Protein AF-A0A1L6MVY1-F1 (afdb_monomer_lite)

pLDDT: mean 77.06, std 22.07, range [20.27, 97.38]

Foldseek 3Di:
DDDPDQPPVPDDDDFWFFADDDPPPPPDDVPDAGETEGEHAPVSQVVCPVQFDPPCVPVCVQQQWTWHWDAGPNDIHTYTYHYVVQLVLQLVQLVVADLVDPVSLVVPLQHGSPRGPVSSLCVLVCLQRTGGPDPRVVSVVSSVSDPLLSSLSSLLSSLVVLLVVLVVQLVVCVVVVVVVSNVVSVVSNVVSNVQSVQSNVSHHDPPVD

Radius of gyration: 19.88 Å; chains: 1; bounding box: 50×44×52 Å

Organism: NCBI:txid1882918

Sequence (209 aa):
MQSFSINVQLSLLTNSFVQQGRSQHGLGDPSYDLDLFMVTDKQCFLSRKDQFASKRKQQKKRLHFRITYLHVGGVEFGVEVHEMSTFRSLFSVLNQLDTRDEDHVLKSFRDLAHLDRQTALDMLHRLRISVHLANRDAYHAMRMQLDEKRFLHWYARIHLVNAGDYSKETRHSFHQEDKENFYLKLCMLFNSLADALLSLSGGSLDRWK

Secondary structure (DSSP, 8-state):
-----------S-S-EEE---S-TTS---TT----EEEEE-HHHHHHTGGGS-STTTTTGGGSS-EEEEEEETTEEEEEEEEEHHHHHHHHHHHHH--TT-HHHHHHTSSEETTEEHHHHHHHHHHHHH-B-SS-HHHHHHHHTT--HHHHHHHHHHHHHHHHHHHHHHHHHHHHTT-HHHHHHHHHHHHHHHHHHHHHHTT----TT-

Structure (mmCIF, N/CA/C/O backbone):
data_AF-A0A1L6MVY1-F1
#
_entry.id   AF-A0A1L6MVY1-F1
#
loop_
_atom_site.group_PDB
_atom_site.id
_atom_site.type_symbol
_atom_site.label_atom_id
_atom_site.label_alt_id
_atom_site.label_comp_id
_atom_site.label_asym_id
_atom_site.label_entity_id
_atom_site.label_seq_id
_atom_site.pdbx_PDB_ins_code
_atom_site.Cartn_x
_atom_site.Cartn_y
_atom_site.Cartn_z
_atom_site.occupancy
_atom_site.B_iso_or_equiv
_atom_site.auth_seq_id
_atom_site.auth_comp_id
_atom_site.auth_asym_id
_atom_site.auth_atom_id
_atom_site.pdbx_PDB_model_num
ATOM 1 N N . MET A 1 1 ? -4.719 -31.893 29.354 1.00 29.98 1 MET A N 1
ATOM 2 C CA . MET A 1 1 ? -4.604 -30.991 28.188 1.00 29.98 1 MET A CA 1
ATOM 3 C C . MET A 1 1 ? -5.160 -29.642 28.605 1.00 29.98 1 MET A C 1
ATOM 5 O O . MET A 1 1 ? -6.362 -29.533 28.793 1.00 29.98 1 MET A O 1
ATOM 9 N N . GLN A 1 2 ? -4.286 -28.679 28.903 1.00 21.50 2 GLN A N 1
ATOM 10 C CA . GLN A 1 2 ? -4.690 -27.342 29.339 1.00 21.50 2 GLN A CA 1
ATOM 11 C C . GLN A 1 2 ? -5.094 -26.520 28.114 1.00 21.50 2 GLN A C 1
ATOM 13 O O . GLN A 1 2 ? -4.278 -26.242 27.239 1.00 21.50 2 GLN A O 1
ATOM 18 N N . SER A 1 3 ? -6.374 -26.182 28.043 1.00 20.33 3 SER A N 1
ATOM 19 C CA . SER A 1 3 ? -6.959 -25.290 27.051 1.00 20.33 3 SER A CA 1
ATOM 20 C C . SER A 1 3 ? -6.500 -23.861 27.356 1.00 20.33 3 SER A C 1
ATOM 22 O O . SER A 1 3 ? -6.937 -23.267 28.339 1.00 20.33 3 SER A O 1
ATOM 24 N N . PHE A 1 4 ? -5.616 -23.296 26.533 1.00 20.88 4 PHE A N 1
ATOM 25 C CA . PHE A 1 4 ? -5.296 -21.870 26.591 1.00 20.88 4 PHE A CA 1
ATOM 26 C C . PHE A 1 4 ? -6.449 -21.078 25.968 1.00 20.88 4 PHE A C 1
ATOM 28 O O . PHE A 1 4 ? -6.491 -20.829 24.767 1.00 20.88 4 PHE A O 1
ATOM 35 N N . SER A 1 5 ? -7.424 -20.700 26.792 1.00 20.27 5 SER A N 1
ATOM 36 C CA . SER A 1 5 ? -8.410 -19.685 26.438 1.00 20.27 5 SER A CA 1
ATOM 37 C C . SER A 1 5 ? -7.756 -18.310 26.568 1.00 20.27 5 SER A C 1
ATOM 39 O O . SER A 1 5 ? -7.612 -17.795 27.679 1.00 20.27 5 SER A O 1
ATOM 41 N N . ILE A 1 6 ? -7.356 -17.703 25.448 1.00 26.06 6 ILE A N 1
ATOM 42 C CA . ILE A 1 6 ? -7.006 -16.279 25.417 1.00 26.06 6 ILE A CA 1
ATOM 43 C C . ILE A 1 6 ? -8.321 -15.498 25.547 1.00 26.06 6 ILE A C 1
ATOM 45 O O . ILE A 1 6 ? -8.955 -15.131 24.561 1.00 26.06 6 ILE A O 1
ATOM 49 N N . ASN A 1 7 ? -8.760 -15.284 26.788 1.00 21.81 7 ASN A N 1
ATOM 50 C CA . ASN A 1 7 ? -9.821 -14.338 27.117 1.00 21.81 7 ASN A CA 1
ATOM 51 C C . ASN A 1 7 ? -9.265 -12.922 26.914 1.00 21.81 7 ASN A C 1
ATOM 53 O O . ASN A 1 7 ? -8.799 -12.280 27.854 1.00 21.81 7 ASN A O 1
ATOM 57 N N . VAL A 1 8 ? -9.282 -12.427 25.672 1.00 31.08 8 VAL A N 1
ATOM 58 C CA . VAL A 1 8 ? -9.121 -10.992 25.421 1.00 31.08 8 VAL A CA 1
ATOM 59 C C . VAL A 1 8 ? -10.439 -10.333 25.807 1.00 31.08 8 VAL A C 1
ATOM 61 O O . VAL A 1 8 ? -11.344 -10.168 24.990 1.00 31.08 8 VAL A O 1
ATOM 64 N N . GLN A 1 9 ? -10.573 -9.999 27.088 1.00 24.45 9 GLN A N 1
ATOM 65 C CA . GLN A 1 9 ? -11.679 -9.201 27.598 1.00 24.45 9 GLN A CA 1
ATOM 66 C C . GLN A 1 9 ? -11.488 -7.759 27.093 1.00 24.45 9 GLN A C 1
ATOM 68 O O . GLN A 1 9 ? -10.970 -6.889 27.785 1.00 24.45 9 GLN A O 1
ATOM 73 N N . LEU A 1 10 ? -11.850 -7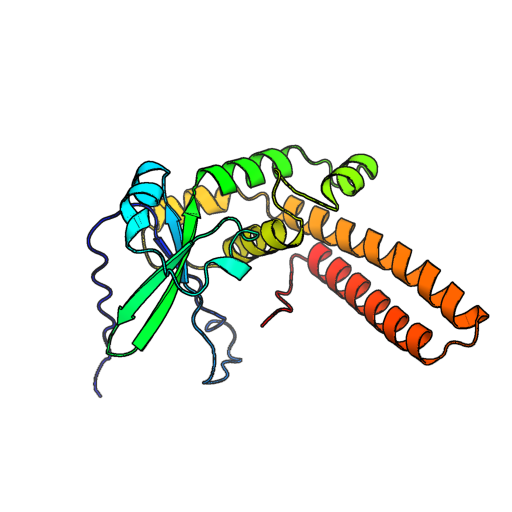.527 25.827 1.00 30.28 10 LEU A N 1
ATOM 74 C CA . LEU A 1 10 ? -11.944 -6.211 25.195 1.00 30.28 10 LEU A CA 1
ATOM 75 C C . LEU A 1 10 ? -13.141 -5.474 25.804 1.00 30.28 10 LEU A C 1
ATOM 77 O O . LEU A 1 10 ? -14.222 -5.394 25.222 1.00 30.28 10 LEU A O 1
ATOM 81 N N . SER A 1 11 ? -12.964 -4.956 27.018 1.00 22.20 11 SER A N 1
ATOM 82 C CA . SER A 1 11 ? -13.884 -3.979 27.581 1.00 22.20 11 SER A CA 1
ATOM 83 C C . SER A 1 11 ? -13.825 -2.723 26.712 1.00 22.20 11 SER A C 1
ATOM 85 O O . SER A 1 11 ? -12.810 -2.033 26.711 1.00 22.20 11 SER A O 1
ATOM 87 N N . LEU A 1 12 ? -14.900 -2.506 25.947 1.00 29.33 12 LEU A N 1
ATOM 88 C CA . LEU A 1 12 ? -15.390 -1.236 25.400 1.00 29.33 12 LEU A CA 1
ATOM 89 C C . LEU A 1 12 ? -14.311 -0.185 25.103 1.00 29.33 12 LEU A C 1
ATOM 91 O O . LEU A 1 12 ? -13.846 0.465 26.027 1.00 29.33 12 LEU A O 1
ATOM 95 N N . LEU A 1 13 ? -14.000 0.032 23.819 1.00 29.14 13 LEU A N 1
ATOM 96 C CA . LEU A 1 13 ? -13.774 1.353 23.203 1.00 29.14 13 LEU A CA 1
ATOM 97 C C . LEU A 1 13 ? -13.543 1.168 21.687 1.00 29.14 13 LEU A C 1
ATOM 99 O O . LEU A 1 13 ? -12.584 0.533 21.259 1.00 29.14 13 LEU A O 1
ATOM 103 N N . THR A 1 14 ? -14.485 1.696 20.908 1.00 35.81 14 THR A N 1
ATOM 104 C 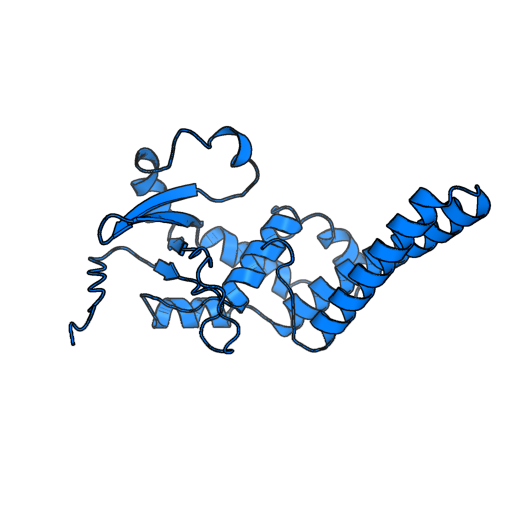CA . THR A 1 14 ? -14.564 1.847 19.440 1.00 35.81 14 THR A CA 1
ATOM 105 C C . THR A 1 14 ? -13.386 1.362 18.559 1.00 35.81 14 THR A C 1
ATOM 107 O O . THR A 1 14 ? -12.302 1.947 18.543 1.00 35.81 14 THR A O 1
ATOM 110 N N . ASN A 1 15 ? -13.710 0.357 17.722 1.00 37.12 15 ASN A N 1
ATOM 111 C CA . ASN A 1 15 ? -13.055 -0.116 16.486 1.00 37.12 15 ASN A CA 1
ATOM 112 C C . ASN A 1 15 ? -11.594 -0.620 16.591 1.00 37.12 15 ASN A C 1
ATOM 114 O O . ASN A 1 15 ? -10.650 -0.079 16.026 1.00 37.12 15 ASN A O 1
ATOM 118 N N . SER A 1 16 ? -11.385 -1.734 17.286 1.00 36.03 16 SER A N 1
ATOM 119 C CA . SER A 1 16 ? -10.120 -2.487 17.237 1.00 36.03 16 SER A CA 1
ATOM 120 C C . SER A 1 16 ? -10.122 -3.534 16.111 1.00 36.03 16 SER A C 1
ATOM 122 O O . SER A 1 16 ? -11.000 -4.393 16.095 1.00 36.03 16 SER A O 1
ATOM 124 N N . PHE A 1 17 ? -9.136 -3.497 15.208 1.00 42.38 17 PHE A N 1
ATOM 125 C CA . PHE A 1 17 ? -8.861 -4.564 14.233 1.00 42.38 17 PHE A CA 1
ATOM 126 C C . PHE A 1 17 ? -7.556 -5.273 14.612 1.00 42.38 17 PHE A C 1
ATOM 128 O O . PHE A 1 17 ? -6.817 -4.802 15.473 1.00 42.38 17 PHE A O 1
ATOM 135 N N . VAL A 1 18 ? -7.292 -6.456 14.065 1.00 40.44 18 VAL A N 1
ATOM 136 C CA . VAL A 1 18 ? -6.084 -7.221 14.407 1.00 40.44 18 VAL A CA 1
ATOM 137 C C . VAL A 1 18 ? -5.689 -8.065 13.222 1.00 40.44 18 VAL A C 1
ATOM 139 O O . VAL A 1 18 ? -6.432 -8.941 12.799 1.00 40.44 18 VAL A O 1
ATOM 142 N N . GLN A 1 19 ? -4.490 -7.854 12.707 1.00 40.56 19 GLN A N 1
ATOM 143 C CA . GLN A 1 19 ? -3.943 -8.765 11.727 1.00 40.56 19 GLN A CA 1
ATOM 144 C C . GLN A 1 19 ? -3.318 -9.956 12.457 1.00 40.56 19 GLN A C 1
ATOM 146 O O . GLN A 1 19 ? -2.397 -9.812 13.249 1.00 40.56 19 GLN A O 1
ATOM 151 N N . GLN A 1 20 ? -3.810 -11.156 12.169 1.00 40.72 20 GLN A N 1
ATOM 152 C CA . GLN A 1 20 ? -3.059 -12.370 12.438 1.00 40.72 20 GLN A CA 1
ATOM 153 C C . GLN A 1 20 ? -2.157 -12.592 11.220 1.00 40.72 20 GLN A C 1
ATOM 155 O O . GLN A 1 20 ? -2.652 -12.824 10.114 1.00 40.72 20 GLN A O 1
ATOM 160 N N . GLY A 1 21 ? -0.840 -12.460 11.393 1.00 33.44 21 GLY A N 1
ATOM 161 C CA . GLY A 1 21 ? 0.120 -12.936 10.398 1.00 33.44 21 GLY A CA 1
ATOM 162 C C . GLY A 1 21 ? -0.175 -14.408 10.090 1.00 33.44 21 GLY A C 1
ATOM 163 O O . GLY A 1 21 ? -0.408 -15.193 11.004 1.00 33.44 21 GLY A O 1
ATOM 164 N N . ARG A 1 22 ? -0.290 -14.734 8.796 1.00 35.97 22 ARG A N 1
ATOM 165 C CA . ARG A 1 22 ? -0.646 -16.037 8.198 1.00 35.97 22 ARG A CA 1
ATOM 166 C C . ARG A 1 22 ? -0.620 -17.250 9.152 1.00 35.97 22 ARG A C 1
ATOM 168 O O . ARG A 1 22 ? 0.399 -17.915 9.282 1.00 35.97 22 ARG A O 1
ATOM 175 N N . SER A 1 23 ? -1.782 -17.641 9.680 1.00 36.47 23 SER A N 1
ATOM 176 C CA . SER A 1 23 ? -1.996 -18.995 10.230 1.00 36.47 23 SER A CA 1
ATOM 177 C C . SER A 1 23 ? -2.873 -19.885 9.336 1.00 36.47 23 SER A C 1
ATOM 179 O O . SER A 1 23 ? -2.928 -21.093 9.541 1.00 36.47 23 SER A O 1
ATOM 181 N N . GLN A 1 24 ? -3.523 -19.339 8.300 1.00 38.78 24 GLN A N 1
ATOM 182 C CA . GLN A 1 24 ? -4.485 -20.102 7.485 1.00 38.78 24 GLN A CA 1
ATOM 183 C C . GLN A 1 24 ? -3.878 -20.862 6.287 1.00 38.78 24 GLN A C 1
ATOM 185 O O . GLN A 1 24 ? -4.587 -21.623 5.633 1.00 38.78 24 GLN A O 1
ATOM 190 N N . HIS A 1 25 ? -2.572 -20.726 6.016 1.00 36.66 25 HIS A N 1
ATOM 191 C CA . HIS A 1 25 ? -1.893 -21.403 4.893 1.00 36.66 25 HIS A CA 1
ATOM 192 C C . HIS A 1 25 ? -0.602 -22.153 5.277 1.00 36.66 25 HIS A C 1
ATOM 194 O O . HIS A 1 25 ? 0.331 -22.216 4.485 1.00 36.66 25 HIS A O 1
ATOM 200 N N . GLY A 1 26 ? -0.543 -22.744 6.477 1.00 30.77 26 GLY A N 1
ATOM 201 C CA . GLY A 1 26 ? 0.347 -23.886 6.766 1.00 30.77 26 GLY A CA 1
ATOM 202 C C . GLY A 1 26 ? 1.868 -23.677 6.664 1.00 30.77 26 GLY A C 1
ATOM 203 O O . GLY A 1 26 ? 2.601 -24.657 6.700 1.00 30.77 26 GLY A O 1
ATOM 204 N N . LEU A 1 27 ? 2.355 -22.440 6.564 1.00 34.22 27 LEU A N 1
ATOM 205 C CA . LEU A 1 27 ? 3.785 -22.103 6.486 1.00 34.22 27 LEU A CA 1
ATOM 206 C C . LEU A 1 27 ? 4.188 -21.224 7.681 1.00 34.22 27 LEU A C 1
ATOM 208 O O . LEU A 1 27 ? 4.681 -20.118 7.507 1.00 34.22 27 LEU A O 1
ATOM 212 N N . GLY A 1 28 ? 3.872 -21.690 8.891 1.00 38.19 28 GLY A N 1
ATOM 213 C CA . GLY A 1 28 ? 4.099 -20.988 10.156 1.00 38.19 28 GLY A CA 1
ATOM 214 C C . GLY A 1 28 ? 5.494 -21.235 10.746 1.00 38.19 28 GLY A C 1
ATOM 215 O O . GLY A 1 28 ? 5.669 -22.255 11.403 1.00 38.19 28 GLY A O 1
ATOM 216 N N . ASP A 1 29 ? 6.464 -20.337 10.560 1.00 38.53 29 ASP A N 1
ATOM 217 C CA . ASP A 1 29 ? 7.661 -20.232 11.400 1.00 38.53 29 ASP A CA 1
ATOM 218 C C . ASP A 1 29 ? 7.248 -19.857 12.851 1.00 38.53 29 ASP A C 1
ATOM 220 O O . ASP A 1 29 ? 6.458 -18.929 13.046 1.00 38.53 29 ASP A O 1
ATOM 224 N N . PRO A 1 30 ? 7.724 -20.560 13.895 1.00 41.47 30 PRO A N 1
ATOM 225 C CA . PRO A 1 30 ? 7.406 -20.257 15.297 1.00 41.47 30 PRO A CA 1
ATOM 226 C C . PRO A 1 30 ? 7.803 -18.847 15.768 1.00 41.47 30 PRO A C 1
ATOM 228 O O . PRO A 1 30 ? 7.397 -18.438 16.854 1.00 41.47 30 PRO A O 1
ATOM 231 N N . SER A 1 31 ? 8.611 -18.126 14.987 1.00 48.09 31 SER A N 1
ATOM 232 C CA . SER A 1 31 ? 9.104 -16.777 15.282 1.00 48.09 31 SER A CA 1
ATOM 233 C C . SER A 1 31 ? 8.216 -15.634 14.771 1.00 48.09 31 SER A C 1
ATOM 235 O O . SER A 1 31 ? 8.621 -14.478 14.853 1.00 48.09 31 SER A O 1
ATOM 237 N N . TYR A 1 32 ? 7.019 -15.916 14.244 1.00 50.72 32 TYR A N 1
ATOM 238 C CA . TYR A 1 32 ? 6.178 -14.862 13.676 1.00 50.72 32 TYR A CA 1
ATOM 239 C C . TYR A 1 32 ? 5.714 -13.828 14.711 1.00 50.72 32 TYR A C 1
ATOM 241 O O . TYR A 1 32 ? 4.904 -14.114 15.597 1.00 50.72 32 TYR A O 1
ATOM 249 N N . ASP A 1 33 ? 6.182 -12.596 14.514 1.00 62.28 33 ASP A N 1
ATOM 250 C CA . ASP A 1 33 ? 5.696 -11.405 15.198 1.00 62.28 33 ASP A CA 1
ATOM 251 C C . ASP A 1 33 ? 4.206 -11.170 14.885 1.00 62.28 33 ASP A C 1
ATOM 253 O O . ASP A 1 33 ? 3.748 -11.258 13.741 1.00 62.28 33 ASP A O 1
ATOM 257 N N . LEU A 1 34 ? 3.424 -10.881 15.929 1.00 70.50 34 LEU A N 1
ATOM 258 C CA . LEU A 1 34 ? 2.010 -10.529 15.813 1.00 70.50 34 LEU A CA 1
ATOM 259 C C . LEU A 1 34 ? 1.858 -9.012 15.663 1.00 70.50 34 LEU A C 1
ATOM 261 O O . LEU A 1 34 ? 2.119 -8.265 16.606 1.00 70.50 34 LEU A O 1
ATOM 265 N N . ASP A 1 35 ? 1.346 -8.565 14.517 1.00 75.31 35 ASP A N 1
ATOM 266 C CA . ASP A 1 35 ? 1.086 -7.146 14.262 1.00 75.31 35 ASP A CA 1
ATOM 267 C C . ASP A 1 35 ? -0.357 -6.745 14.587 1.00 75.31 35 ASP A C 1
ATOM 269 O O . ASP A 1 35 ? -1.319 -7.162 13.938 1.00 75.31 35 ASP A O 1
ATOM 273 N N . LEU A 1 36 ? -0.519 -5.871 15.581 1.00 81.31 36 LEU A N 1
ATOM 274 C CA . LEU A 1 36 ? -1.828 -5.390 16.021 1.00 81.31 36 LEU A CA 1
ATOM 275 C C . LEU A 1 36 ? -2.118 -3.981 15.493 1.00 81.31 36 LEU A C 1
ATOM 277 O O . LEU A 1 36 ? -1.264 -3.094 15.547 1.00 81.31 36 LEU A O 1
ATOM 281 N N . PHE A 1 37 ? -3.355 -3.761 15.035 1.00 82.81 37 PHE A N 1
ATOM 282 C CA . PHE A 1 37 ? -3.742 -2.538 14.331 1.00 82.81 37 PHE A CA 1
ATOM 283 C C . PHE A 1 37 ? -5.139 -2.028 14.702 1.00 82.81 37 PHE A C 1
ATOM 285 O O . PHE A 1 37 ? -6.158 -2.581 14.310 1.00 82.81 37 PHE A O 1
ATOM 292 N N . MET A 1 38 ? -5.227 -0.902 15.392 1.00 86.69 38 MET A N 1
ATOM 293 C CA . MET A 1 38 ? -6.479 -0.293 15.832 1.00 86.69 38 MET A CA 1
ATOM 294 C C . MET A 1 38 ? -6.849 0.913 14.964 1.00 86.69 38 MET A C 1
ATOM 296 O O . MET A 1 38 ? -6.029 1.806 14.765 1.00 86.69 38 MET A O 1
ATOM 300 N N . VAL A 1 39 ? -8.107 0.998 14.520 1.00 87.69 39 VAL A N 1
ATOM 301 C CA . VAL A 1 39 ? -8.627 2.166 13.788 1.00 87.69 39 VAL A CA 1
ATOM 302 C C . VAL A 1 39 ? -9.726 2.803 14.592 1.00 87.69 39 VAL A C 1
ATOM 304 O O . VAL A 1 39 ? -10.823 2.277 14.683 1.00 87.69 39 VAL A O 1
ATOM 307 N N . THR A 1 40 ? -9.484 3.984 15.120 1.00 87.38 40 THR A N 1
ATOM 308 C CA . THR A 1 40 ? -10.409 4.595 16.059 1.00 87.38 40 THR A CA 1
ATOM 309 C C . THR A 1 40 ? -10.911 5.945 15.559 1.00 87.38 40 THR A C 1
ATOM 311 O O . THR A 1 40 ? -10.367 6.528 14.618 1.00 87.38 40 THR A O 1
ATOM 314 N N . ASP A 1 41 ? -12.007 6.431 16.134 1.00 86.75 41 ASP A N 1
ATOM 315 C CA . ASP A 1 41 ? -12.483 7.782 15.851 1.00 86.75 41 ASP A CA 1
ATOM 316 C C . ASP A 1 41 ? -11.524 8.837 16.438 1.00 86.75 41 ASP A C 1
ATOM 318 O O . ASP A 1 41 ? -10.652 8.542 17.257 1.00 86.75 41 ASP A O 1
ATOM 322 N N . LYS A 1 42 ? -11.681 10.096 16.023 1.00 83.69 42 LYS A N 1
ATOM 323 C CA . LYS A 1 42 ? -10.795 11.186 16.447 1.00 83.69 42 LYS A CA 1
ATOM 324 C C . LYS A 1 42 ? -10.790 11.403 17.964 1.00 83.69 42 LYS A C 1
ATOM 326 O O . LYS A 1 42 ? -9.736 11.667 18.539 1.00 83.69 42 LYS A O 1
ATOM 331 N N . GLN A 1 43 ? -11.945 11.310 18.620 1.00 82.69 43 GLN A N 1
ATOM 332 C CA . GLN A 1 43 ? -12.056 11.547 20.061 1.00 82.69 43 GLN A CA 1
ATOM 333 C C . GLN A 1 43 ? -11.294 10.474 20.844 1.00 82.69 43 GLN A C 1
ATOM 335 O O . GLN A 1 43 ? -10.524 10.777 21.754 1.00 82.69 43 GLN A O 1
ATOM 340 N N . CYS A 1 44 ? -11.464 9.225 20.434 1.00 81.50 44 CYS A N 1
ATOM 341 C CA . CYS A 1 44 ? -10.856 8.038 21.006 1.00 81.50 44 CYS A CA 1
ATOM 342 C C . CYS A 1 44 ? -9.345 7.965 20.681 1.00 81.50 44 CYS A C 1
ATOM 344 O O . CYS A 1 44 ? -8.535 7.542 21.509 1.00 81.50 44 CYS A O 1
ATOM 346 N N . PHE A 1 45 ? -8.919 8.463 19.517 1.00 80.94 45 PHE A N 1
ATOM 347 C CA . PHE A 1 45 ? -7.502 8.642 19.187 1.00 80.94 45 PHE A CA 1
ATOM 348 C C . PHE A 1 45 ? -6.831 9.653 20.128 1.00 80.94 45 PHE A C 1
ATOM 350 O O . PHE A 1 45 ? -5.760 9.392 20.680 1.00 80.94 45 PHE A O 1
ATOM 357 N N . LEU A 1 46 ? -7.476 10.805 20.344 1.00 81.19 46 LEU A N 1
ATOM 358 C CA . LEU A 1 46 ? -6.951 11.880 21.186 1.00 81.19 46 LEU A CA 1
ATOM 359 C C . LEU A 1 46 ? -6.969 11.534 22.679 1.00 81.19 46 LEU A C 1
ATOM 361 O O . LEU A 1 46 ? -6.057 11.948 23.395 1.00 81.19 46 LEU A O 1
ATOM 365 N N . SER A 1 47 ? -7.948 10.759 23.157 1.00 79.06 47 SER A N 1
ATOM 366 C CA . SER A 1 47 ? -8.008 10.334 24.564 1.00 79.06 47 SER A CA 1
ATOM 367 C C . SER A 1 47 ? -6.835 9.434 24.968 1.00 79.06 47 SER A C 1
ATOM 369 O O . SER A 1 47 ? -6.456 9.402 26.135 1.00 79.06 47 SER A O 1
ATOM 371 N N . ARG A 1 48 ? -6.202 8.754 24.002 1.00 75.94 48 ARG A N 1
ATOM 372 C CA . ARG A 1 48 ? -5.025 7.894 24.213 1.00 75.94 48 ARG A CA 1
ATOM 373 C C . ARG A 1 48 ? -3.687 8.616 24.077 1.00 75.94 48 ARG A C 1
ATOM 375 O O . ARG A 1 48 ? -2.646 7.970 24.178 1.00 75.94 48 ARG A O 1
ATOM 382 N N . LYS A 1 49 ? -3.681 9.940 23.878 1.00 75.56 49 LYS A N 1
ATOM 383 C CA . LYS A 1 49 ? -2.455 10.721 23.628 1.00 75.56 49 LYS A CA 1
ATOM 384 C C . LYS A 1 49 ? -1.350 10.479 24.666 1.00 75.56 49 LYS A C 1
ATOM 386 O O . LYS A 1 49 ? -0.180 10.417 24.294 1.00 75.56 49 LYS A O 1
ATOM 391 N N . ASP A 1 50 ? -1.735 10.300 25.930 1.00 74.38 50 ASP A N 1
ATOM 392 C CA . ASP A 1 50 ? -0.821 10.146 27.066 1.00 74.38 50 ASP A CA 1
ATOM 393 C C . ASP A 1 50 ? -0.341 8.692 27.243 1.00 74.38 50 ASP A C 1
ATOM 395 O O . ASP A 1 50 ? 0.655 8.442 27.914 1.00 74.38 50 ASP A O 1
ATOM 399 N N . GLN A 1 51 ? -1.003 7.734 26.584 1.00 74.44 51 GLN A N 1
ATOM 400 C CA . GLN A 1 51 ? -0.642 6.310 26.569 1.00 74.44 51 GLN A CA 1
ATOM 401 C C . GLN A 1 51 ? 0.303 5.955 25.413 1.00 74.44 51 GLN A C 1
ATOM 403 O O . GLN A 1 51 ? 0.763 4.817 25.300 1.00 74.44 51 GLN A O 1
ATOM 408 N N . PHE A 1 52 ? 0.575 6.898 24.508 1.00 77.94 52 PHE A N 1
ATOM 409 C CA . PHE A 1 52 ? 1.427 6.632 23.359 1.00 77.94 52 PHE A CA 1
ATOM 410 C C . PHE A 1 52 ? 2.903 6.572 23.746 1.00 77.94 52 PHE A C 1
ATOM 412 O O . PHE A 1 52 ? 3.445 7.450 24.420 1.00 77.94 52 PHE A O 1
ATOM 419 N N . ALA A 1 53 ? 3.579 5.548 23.230 1.00 67.81 53 ALA A N 1
ATOM 420 C CA . ALA A 1 53 ? 4.985 5.282 23.487 1.00 67.81 53 ALA A CA 1
ATOM 421 C C . ALA A 1 53 ? 5.879 6.501 23.186 1.00 67.81 53 ALA A C 1
ATOM 423 O O . ALA A 1 53 ? 6.011 6.932 22.035 1.00 67.81 53 ALA A O 1
ATOM 424 N N . SER A 1 54 ? 6.551 7.027 24.215 1.00 62.22 54 SER A N 1
ATOM 425 C CA . SER A 1 54 ? 7.375 8.239 24.123 1.00 62.22 54 SER A CA 1
ATOM 426 C C . SER A 1 54 ? 8.732 8.022 23.434 1.00 62.22 54 SER A C 1
ATOM 428 O O . SER A 1 54 ? 9.229 8.935 22.776 1.00 62.22 54 SER A O 1
ATOM 430 N N . LYS A 1 55 ? 9.324 6.820 23.529 1.00 52.22 55 LYS A N 1
ATOM 431 C CA . LYS A 1 55 ? 10.721 6.552 23.119 1.00 52.22 55 LYS A CA 1
ATOM 432 C C . LYS A 1 55 ? 10.952 6.323 21.615 1.00 52.22 55 LYS A C 1
ATOM 434 O O . LYS A 1 55 ? 12.067 6.502 21.149 1.00 52.22 55 LYS A O 1
ATOM 439 N N . ARG A 1 56 ? 9.916 6.034 20.814 1.00 50.47 56 ARG A N 1
ATOM 440 C CA . ARG A 1 56 ? 10.007 5.952 19.330 1.00 50.47 56 ARG A CA 1
ATOM 441 C C . ARG A 1 56 ? 9.575 7.257 18.621 1.00 50.47 56 ARG A C 1
ATOM 443 O O . ARG A 1 56 ? 9.219 7.242 17.443 1.00 50.47 56 ARG A O 1
ATOM 450 N N . LYS A 1 57 ? 9.570 8.398 19.328 1.00 45.38 57 LYS A N 1
ATOM 451 C CA . LYS A 1 57 ? 9.040 9.695 18.847 1.00 45.38 57 LYS A CA 1
ATOM 452 C C . LYS A 1 57 ? 9.730 10.266 17.594 1.00 45.38 57 LYS A C 1
ATOM 454 O O . LYS A 1 57 ? 9.113 11.092 16.927 1.00 45.38 57 LYS A O 1
ATOM 459 N N . GLN A 1 58 ? 10.956 9.852 17.252 1.00 42.19 58 GLN A N 1
ATOM 460 C CA . GLN A 1 58 ? 11.699 10.419 16.111 1.00 42.19 58 GLN A CA 1
ATOM 461 C C . GLN A 1 58 ? 11.506 9.674 14.776 1.00 42.19 58 GLN A C 1
ATOM 463 O O . GLN A 1 58 ? 11.416 10.340 13.750 1.00 42.19 58 GLN A O 1
ATOM 468 N N . GLN A 1 59 ? 11.315 8.348 14.758 1.00 46.66 59 GLN A N 1
ATOM 469 C CA . GLN A 1 59 ? 10.999 7.612 13.513 1.00 46.66 59 GLN A CA 1
ATOM 470 C C . GLN A 1 59 ? 9.517 7.729 13.096 1.00 46.66 59 GLN A C 1
ATOM 472 O O . GLN A 1 59 ? 9.185 7.609 11.922 1.00 46.66 59 GLN A O 1
ATOM 477 N N . LYS A 1 60 ? 8.612 8.030 14.039 1.00 50.12 60 LYS A N 1
ATOM 478 C CA . LYS A 1 60 ? 7.147 7.995 13.840 1.00 50.12 60 LYS A CA 1
ATOM 479 C C . LYS A 1 60 ? 6.495 9.310 13.416 1.00 50.12 60 LYS A C 1
ATOM 481 O O . LYS A 1 60 ? 5.308 9.321 13.105 1.00 50.12 60 LYS A O 1
ATOM 486 N N . LYS A 1 61 ? 7.237 10.425 13.380 1.00 45.34 61 LYS A N 1
ATOM 487 C CA . LYS A 1 61 ? 6.704 11.701 12.863 1.00 45.34 61 LYS A CA 1
ATOM 488 C C . LYS A 1 61 ? 6.336 11.632 11.371 1.00 45.34 61 LYS A C 1
ATOM 490 O O . LYS A 1 61 ? 5.599 12.497 10.921 1.00 45.34 61 LYS A O 1
ATOM 495 N N . ARG A 1 62 ? 6.803 10.608 10.645 1.00 49.88 62 ARG A N 1
ATOM 496 C CA . ARG A 1 62 ? 6.502 10.371 9.224 1.00 49.88 62 ARG A CA 1
ATOM 497 C C . ARG A 1 62 ? 5.360 9.383 8.954 1.00 49.88 62 ARG A C 1
ATOM 499 O O . ARG A 1 62 ? 4.828 9.401 7.864 1.00 49.88 62 ARG A O 1
ATOM 506 N N . LEU A 1 63 ? 4.959 8.556 9.922 1.00 55.00 63 LEU A N 1
ATOM 507 C CA . LEU A 1 63 ? 4.176 7.342 9.630 1.00 55.00 63 LEU A CA 1
ATOM 508 C C . LEU A 1 63 ? 2.668 7.448 9.916 1.00 55.00 63 LEU A C 1
ATOM 510 O O . LEU A 1 63 ? 1.965 6.454 9.874 1.00 55.00 63 LEU A O 1
ATOM 514 N N . HIS A 1 64 ? 2.139 8.634 10.229 1.00 70.69 64 HIS A N 1
ATOM 515 C CA . HIS A 1 64 ? 0.688 8.863 10.387 1.00 70.69 64 HIS A CA 1
ATOM 516 C C . HIS A 1 64 ? -0.054 7.977 11.420 1.00 70.69 64 HIS A C 1
ATOM 518 O O . HIS A 1 64 ? -1.281 8.004 11.483 1.00 70.69 64 HIS A O 1
ATOM 524 N N . PHE A 1 65 ? 0.670 7.281 12.305 1.00 73.81 65 PHE A N 1
ATOM 525 C CA . PHE A 1 65 ? 0.103 6.471 13.387 1.00 73.81 65 PHE A CA 1
ATOM 526 C C . PHE A 1 65 ? 0.783 6.687 14.739 1.00 73.81 65 PHE A C 1
ATOM 528 O O . PHE A 1 65 ? 1.787 7.401 14.879 1.00 73.81 65 PHE A O 1
ATOM 535 N N . ARG A 1 66 ? 0.198 6.102 15.785 1.00 80.25 66 ARG A N 1
ATOM 536 C CA . ARG A 1 66 ? 0.743 6.076 17.150 1.00 80.25 66 ARG A CA 1
ATOM 537 C C . ARG A 1 66 ? 0.852 4.637 17.626 1.00 80.25 66 ARG A C 1
ATOM 539 O O . ARG A 1 66 ? 0.137 3.791 17.127 1.00 80.25 66 ARG A O 1
ATOM 546 N N . ILE A 1 67 ? 1.762 4.350 18.556 1.00 81.75 67 ILE A N 1
ATOM 547 C CA . ILE A 1 67 ? 1.851 3.002 19.139 1.00 81.75 67 ILE A CA 1
ATOM 548 C C . ILE A 1 67 ? 1.462 3.073 20.603 1.00 81.75 67 ILE A C 1
ATOM 550 O O . ILE A 1 67 ? 1.985 3.924 21.330 1.00 81.75 67 ILE A O 1
ATOM 554 N N . THR A 1 68 ? 0.589 2.162 21.006 1.00 81.69 68 THR A N 1
ATOM 555 C CA . THR A 1 68 ? 0.361 1.783 22.399 1.00 81.69 68 THR A CA 1
ATOM 556 C C . THR A 1 68 ? 0.824 0.341 22.607 1.00 81.69 68 THR A C 1
ATOM 558 O O . THR A 1 68 ? 1.041 -0.378 21.632 1.00 81.69 68 THR A O 1
ATOM 561 N N . TYR A 1 69 ? 1.021 -0.065 23.854 1.00 81.75 69 TYR A N 1
ATOM 562 C CA . TYR A 1 69 ? 1.452 -1.415 24.194 1.00 81.75 69 TYR A CA 1
ATOM 563 C C . TYR A 1 69 ? 0.362 -2.116 24.997 1.00 81.75 69 TYR A C 1
ATOM 565 O O . TYR A 1 69 ? -0.220 -1.527 25.909 1.00 81.75 69 TYR A O 1
ATOM 573 N N . LEU A 1 70 ? 0.076 -3.365 24.639 1.00 80.62 70 LEU A N 1
ATOM 574 C CA . LEU A 1 70 ? -0.838 -4.238 25.367 1.00 80.62 70 LEU A CA 1
ATOM 575 C C . LEU A 1 70 ? -0.049 -5.378 26.000 1.00 80.62 70 LEU A C 1
ATOM 577 O O . LEU A 1 70 ? 0.735 -6.031 25.322 1.00 80.62 70 LEU A O 1
ATOM 581 N N . HIS A 1 71 ? -0.294 -5.645 27.280 1.00 80.12 71 HIS A N 1
ATOM 582 C CA . HIS A 1 71 ? 0.301 -6.779 27.982 1.00 80.12 71 HIS A CA 1
ATOM 583 C C . HIS A 1 71 ? -0.732 -7.893 28.140 1.00 80.12 71 HIS A C 1
ATOM 585 O O . HIS A 1 71 ? -1.777 -7.686 28.756 1.00 80.12 71 HIS A O 1
ATOM 591 N N . VAL A 1 72 ? -0.443 -9.078 27.601 1.00 77.19 72 VAL A N 1
ATOM 592 C CA . VAL A 1 72 ? -1.316 -10.257 27.686 1.00 77.19 72 VAL A CA 1
ATOM 593 C C . VAL A 1 72 ? -0.470 -11.464 28.071 1.00 77.19 72 VAL A C 1
ATOM 595 O O . VAL A 1 72 ? 0.459 -11.828 27.357 1.00 77.19 72 VAL A O 1
ATOM 598 N N . GLY A 1 73 ? -0.766 -12.081 29.219 1.00 78.38 73 GLY A N 1
ATOM 599 C CA . GLY A 1 73 ? -0.074 -13.301 29.657 1.00 78.38 73 GLY A CA 1
ATOM 600 C C . GLY A 1 73 ? 1.441 -13.143 29.847 1.00 78.38 73 GLY A C 1
ATOM 601 O O . GLY A 1 73 ? 2.181 -14.087 29.603 1.00 78.38 73 GLY A O 1
ATOM 602 N N . GLY A 1 74 ? 1.909 -11.951 30.235 1.00 78.88 74 GLY A N 1
ATOM 603 C CA . GLY A 1 74 ? 3.340 -11.650 30.382 1.00 78.88 74 GLY A CA 1
ATOM 604 C C . GLY A 1 74 ? 4.061 -11.270 29.082 1.00 78.88 74 GLY A C 1
ATOM 605 O O . GLY A 1 74 ? 5.241 -10.939 29.134 1.00 78.88 74 GLY A O 1
ATOM 606 N N . VAL A 1 75 ? 3.367 -11.257 27.939 1.00 76.56 75 VAL A N 1
ATOM 607 C CA . VAL A 1 75 ? 3.899 -10.816 26.640 1.00 76.56 75 VAL A CA 1
ATOM 608 C C . VAL A 1 75 ? 3.425 -9.392 26.339 1.00 76.56 75 VAL A C 1
ATOM 610 O O . VAL A 1 75 ? 2.258 -9.066 26.563 1.00 76.56 75 VAL A O 1
ATOM 613 N N . GLU A 1 76 ? 4.325 -8.536 25.851 1.00 78.50 76 GLU A N 1
ATOM 614 C CA . GLU A 1 76 ? 4.016 -7.180 25.381 1.00 78.50 76 GLU A CA 1
ATOM 615 C C . GLU A 1 76 ? 3.798 -7.181 23.863 1.00 78.50 76 GLU A C 1
ATOM 617 O O . GLU A 1 76 ? 4.635 -7.672 23.110 1.00 78.50 76 GLU A O 1
ATOM 622 N N . PHE A 1 77 ? 2.698 -6.583 23.411 1.00 80.00 77 PHE A N 1
ATOM 623 C CA . PHE A 1 77 ? 2.369 -6.411 22.000 1.00 80.00 77 PHE A CA 1
ATOM 624 C C . PHE A 1 77 ? 2.320 -4.929 21.641 1.00 80.00 77 PHE A C 1
ATOM 626 O O . PHE A 1 77 ? 1.638 -4.141 22.301 1.00 80.00 77 PHE A O 1
ATOM 633 N N . GLY A 1 78 ? 3.003 -4.545 20.563 1.00 79.25 78 GLY A N 1
ATOM 634 C CA . GLY A 1 78 ? 2.866 -3.217 19.973 1.00 79.25 78 GLY A CA 1
ATOM 635 C C . GLY A 1 78 ? 1.580 -3.118 19.156 1.00 79.25 78 GLY A C 1
ATOM 636 O O . GLY A 1 78 ? 1.360 -3.910 18.247 1.00 79.25 78 GLY A O 1
ATOM 637 N N . VAL A 1 79 ? 0.745 -2.128 19.458 1.00 82.44 79 VAL A N 1
ATOM 638 C CA . VAL A 1 79 ? -0.479 -1.834 18.709 1.00 82.44 79 VAL A CA 1
ATOM 639 C C . VAL A 1 79 ? -0.321 -0.511 17.991 1.00 82.44 79 VAL A C 1
ATOM 641 O O . VAL A 1 79 ? -0.186 0.535 18.632 1.00 82.44 79 VAL A O 1
ATOM 644 N N . GLU A 1 80 ? -0.382 -0.539 16.668 1.00 84.69 80 GLU A N 1
ATOM 645 C CA . GLU A 1 80 ? -0.499 0.667 15.860 1.00 84.69 80 GLU A CA 1
ATOM 646 C C . GLU A 1 80 ? -1.928 1.204 15.936 1.00 84.69 80 GLU A C 1
ATOM 648 O O . GLU A 1 80 ? -2.894 0.471 15.774 1.00 84.69 80 GLU A O 1
ATOM 653 N N . VAL A 1 81 ? -2.077 2.494 16.210 1.00 84.50 81 VAL A N 1
ATOM 654 C CA . VAL A 1 81 ? -3.359 3.179 16.362 1.00 84.50 81 VAL A CA 1
ATOM 655 C C . VAL A 1 81 ? -3.461 4.245 15.283 1.00 84.50 81 VAL A C 1
ATOM 657 O O . VAL A 1 81 ? -2.593 5.120 15.182 1.00 84.50 81 VAL A O 1
ATOM 660 N N . HIS A 1 82 ? -4.534 4.173 14.504 1.00 85.88 82 HIS A N 1
ATOM 661 C CA . HIS A 1 82 ? -4.823 5.024 13.357 1.00 85.88 82 HIS A CA 1
ATOM 662 C C . HIS A 1 82 ? -6.164 5.724 13.539 1.00 85.88 82 HIS A C 1
ATOM 664 O O . HIS A 1 82 ? -7.093 5.180 14.137 1.00 85.88 82 HIS A O 1
ATOM 670 N N . GLU A 1 83 ? -6.279 6.929 12.992 1.00 87.50 83 GLU A N 1
ATOM 671 C CA . GLU A 1 83 ? -7.552 7.635 12.932 1.00 87.50 83 GLU A CA 1
ATOM 672 C C . GLU A 1 83 ? -8.364 7.150 11.719 1.00 87.50 83 GLU A C 1
ATOM 674 O O . GLU A 1 83 ? -7.853 7.037 10.604 1.00 87.50 83 GLU A O 1
ATOM 679 N N . MET A 1 84 ? -9.659 6.895 11.912 1.00 88.38 84 MET A N 1
ATOM 680 C CA . MET A 1 84 ? -10.579 6.472 10.849 1.00 88.38 84 MET A CA 1
ATOM 681 C C . MET A 1 84 ? -10.647 7.479 9.689 1.00 88.38 84 MET A C 1
ATOM 683 O O . MET A 1 84 ? -10.844 7.096 8.536 1.00 88.38 84 MET A O 1
ATOM 687 N N . SER A 1 85 ? -10.479 8.773 9.972 1.00 88.94 85 SER A N 1
ATOM 688 C CA . SER A 1 85 ? -10.488 9.827 8.952 1.00 88.94 85 SER A CA 1
ATOM 689 C C . SER A 1 85 ? -9.375 9.644 7.914 1.00 88.94 85 SER A C 1
ATOM 691 O O . SER A 1 85 ? -9.608 9.895 6.733 1.00 88.94 85 SER A O 1
ATOM 693 N N . THR A 1 86 ? -8.213 9.118 8.315 1.00 89.81 86 THR A N 1
ATOM 694 C CA . THR A 1 86 ? -7.097 8.811 7.410 1.00 89.81 86 THR A CA 1
ATOM 695 C C . THR A 1 86 ? -7.497 7.763 6.376 1.00 89.81 86 THR A C 1
ATOM 697 O O . THR A 1 86 ? -7.296 7.960 5.181 1.00 89.81 86 THR A O 1
ATOM 700 N N . PHE A 1 87 ? -8.148 6.684 6.813 1.00 91.12 87 PHE A N 1
ATOM 701 C CA . PHE A 1 87 ? -8.647 5.650 5.910 1.00 91.12 87 PHE A CA 1
ATOM 702 C C . PHE A 1 87 ? -9.751 6.149 4.988 1.00 91.12 87 PHE A C 1
ATOM 704 O O . PHE A 1 87 ? -9.722 5.870 3.795 1.00 91.12 87 PHE A O 1
ATOM 711 N N . ARG A 1 88 ? -10.696 6.936 5.511 1.00 91.56 88 ARG A N 1
ATOM 712 C CA . ARG A 1 88 ? -11.749 7.541 4.684 1.00 91.56 88 ARG A CA 1
ATOM 713 C C . ARG A 1 88 ? -11.168 8.425 3.581 1.00 91.56 88 ARG A C 1
ATOM 715 O O . ARG A 1 88 ? -11.645 8.368 2.452 1.00 91.56 88 ARG A O 1
ATOM 722 N N . SER A 1 89 ? -10.125 9.195 3.896 1.00 93.12 89 SER A N 1
ATOM 723 C CA . SER A 1 89 ? -9.400 10.004 2.912 1.00 93.12 89 SER A CA 1
ATOM 724 C C . SER A 1 89 ? -8.752 9.126 1.836 1.00 93.12 89 SER A C 1
ATOM 726 O O . SER A 1 89 ? -8.960 9.359 0.646 1.00 93.12 89 SER A O 1
ATOM 728 N N . LEU A 1 90 ? -8.059 8.054 2.243 1.00 93.88 90 LEU A N 1
ATOM 729 C CA . LEU A 1 90 ? -7.462 7.085 1.319 1.00 93.88 90 LEU A CA 1
ATOM 730 C C . LEU A 1 90 ? -8.501 6.446 0.394 1.00 93.88 90 LEU A C 1
ATOM 732 O O . LEU A 1 90 ? -8.295 6.424 -0.816 1.00 93.88 90 LEU A O 1
ATOM 736 N N . PHE A 1 91 ? -9.627 5.971 0.934 1.00 94.69 91 PHE A N 1
ATOM 737 C CA . PHE A 1 91 ? -10.696 5.375 0.127 1.00 94.69 91 PHE A CA 1
ATOM 738 C C . PHE A 1 91 ? -11.278 6.384 -0.858 1.00 94.69 91 PHE A C 1
ATOM 740 O O . PHE A 1 91 ? -11.475 6.054 -2.023 1.00 94.69 91 PHE A O 1
ATOM 747 N N . SER A 1 92 ? -11.517 7.622 -0.417 1.00 94.06 92 SER A N 1
ATOM 748 C CA . SER A 1 92 ? -12.054 8.676 -1.277 1.00 94.06 92 SER A CA 1
ATOM 749 C C . SER A 1 92 ? -11.132 8.967 -2.458 1.00 94.06 92 SER A C 1
ATOM 751 O O . SER A 1 92 ? -11.591 8.970 -3.597 1.00 94.06 92 SER A O 1
ATOM 753 N N . VAL A 1 93 ? -9.840 9.194 -2.203 1.00 93.50 93 VAL A N 1
ATOM 754 C CA . VAL A 1 93 ? -8.872 9.511 -3.264 1.00 93.50 93 VAL A CA 1
ATOM 755 C C . VAL A 1 93 ? -8.663 8.309 -4.179 1.00 93.50 93 VAL A C 1
ATOM 757 O O . VAL A 1 93 ? -8.687 8.465 -5.397 1.00 93.50 93 VAL A O 1
ATOM 760 N N . LEU A 1 94 ? -8.545 7.101 -3.618 1.00 93.75 94 LEU A N 1
ATOM 761 C CA . LEU A 1 94 ? -8.438 5.878 -4.407 1.00 93.75 94 LEU A CA 1
ATOM 762 C C . LEU A 1 94 ? -9.647 5.718 -5.340 1.00 93.75 94 LEU A C 1
ATOM 764 O O . LEU A 1 94 ? -9.467 5.486 -6.529 1.00 93.75 94 LEU A O 1
ATOM 768 N N . ASN A 1 95 ? -10.869 5.915 -4.842 1.00 93.06 95 ASN A N 1
ATOM 769 C CA . ASN A 1 95 ? -12.107 5.782 -5.622 1.00 93.06 95 ASN A CA 1
ATOM 770 C C . ASN A 1 95 ? -12.297 6.867 -6.696 1.00 93.06 95 ASN A C 1
ATOM 772 O O . ASN A 1 95 ? -13.149 6.714 -7.572 1.00 93.06 95 ASN A O 1
ATOM 776 N N . GLN A 1 96 ? -11.519 7.945 -6.660 1.00 92.19 96 GLN A N 1
ATOM 777 C CA . GLN A 1 96 ? -11.499 8.984 -7.696 1.00 92.19 96 GLN A CA 1
ATOM 778 C C . GLN A 1 96 ? -10.370 8.774 -8.712 1.00 92.19 96 GLN A C 1
ATOM 780 O O . GLN A 1 96 ? -10.337 9.422 -9.756 1.00 92.19 96 GLN A O 1
ATOM 785 N N . LEU A 1 97 ? -9.446 7.861 -8.420 1.00 91.06 97 LEU A N 1
ATOM 786 C CA . LEU A 1 97 ? -8.289 7.589 -9.252 1.00 91.06 97 LEU A CA 1
ATOM 787 C C . LEU A 1 97 ? -8.715 6.784 -10.481 1.00 91.06 97 LEU A C 1
ATOM 789 O O . LEU A 1 97 ? -9.271 5.685 -10.357 1.00 91.06 97 LEU A O 1
ATOM 793 N N . ASP A 1 98 ? -8.430 7.322 -11.664 1.00 90.94 98 ASP A N 1
ATOM 794 C CA . ASP A 1 98 ? -8.470 6.547 -12.892 1.00 90.94 98 ASP A CA 1
ATOM 795 C C . ASP A 1 98 ? -7.121 5.845 -13.069 1.00 90.94 98 ASP A C 1
ATOM 797 O O . ASP A 1 98 ? -6.115 6.439 -13.435 1.00 90.94 98 ASP A O 1
ATOM 801 N N . THR A 1 99 ? -7.102 4.547 -12.780 1.00 87.88 99 THR A N 1
ATOM 802 C CA . THR A 1 99 ? -5.901 3.695 -12.897 1.00 87.88 99 THR A CA 1
ATOM 803 C C . THR A 1 99 ? -5.501 3.375 -14.345 1.00 87.88 99 THR A C 1
ATOM 805 O O . THR A 1 99 ? -4.528 2.648 -14.583 1.00 87.88 99 THR A O 1
ATOM 808 N N . ARG A 1 100 ? -6.270 3.855 -15.328 1.00 86.44 100 ARG A N 1
ATOM 809 C CA . ARG A 1 100 ? -5.961 3.749 -16.758 1.00 86.44 100 ARG A CA 1
ATOM 810 C C . ARG A 1 100 ? -5.341 5.025 -17.312 1.00 86.44 100 ARG A C 1
ATOM 812 O O . ARG A 1 100 ? -4.668 4.932 -18.333 1.00 86.44 100 ARG A O 1
ATOM 819 N N . ASP A 1 101 ? -5.549 6.151 -16.642 1.00 88.19 101 ASP A N 1
ATOM 820 C CA . ASP A 1 101 ? -4.947 7.431 -16.986 1.00 88.19 101 ASP A CA 1
ATOM 821 C C . ASP A 1 101 ? -3.543 7.530 -16.368 1.00 88.19 101 ASP A C 1
ATOM 823 O O . ASP A 1 101 ? -3.355 7.435 -15.150 1.00 88.19 101 ASP A O 1
ATOM 827 N N . GLU A 1 102 ? -2.541 7.697 -17.228 1.00 85.25 102 GLU A N 1
ATOM 828 C CA . GLU A 1 102 ? -1.141 7.814 -16.831 1.00 85.25 102 GLU A CA 1
ATOM 829 C C . GLU A 1 102 ? -0.893 9.046 -15.950 1.00 85.25 102 GLU A C 1
ATOM 831 O O . GLU A 1 102 ? -0.187 8.942 -14.945 1.00 85.25 102 GLU A O 1
ATOM 836 N N . ASP A 1 103 ? -1.539 10.179 -16.230 1.00 86.44 103 ASP A N 1
ATOM 837 C CA . ASP A 1 103 ? -1.357 11.407 -15.456 1.00 86.44 103 ASP A CA 1
ATOM 838 C C . ASP A 1 103 ? -1.885 11.245 -14.028 1.00 86.44 103 ASP A C 1
ATOM 840 O O . ASP A 1 103 ? -1.282 11.736 -13.069 1.00 86.44 103 ASP A O 1
ATOM 844 N N . HIS A 1 104 ? -3.000 10.531 -13.855 1.00 86.00 104 HIS A N 1
ATOM 845 C CA . HIS A 1 104 ? -3.552 10.227 -12.533 1.00 86.00 104 HIS A CA 1
ATOM 846 C C . HIS A 1 104 ? -2.633 9.288 -11.739 1.00 86.00 104 HIS A C 1
ATOM 848 O O . HIS A 1 104 ? -2.413 9.493 -10.538 1.00 86.00 104 HIS A O 1
ATOM 854 N N . VAL A 1 105 ? -2.051 8.283 -12.397 1.00 85.88 105 VAL A N 1
ATOM 855 C CA . VAL A 1 105 ? -1.069 7.378 -11.782 1.00 85.88 105 VAL A CA 1
ATOM 856 C C . VAL A 1 105 ? 0.192 8.141 -11.376 1.00 85.88 105 VAL A C 1
ATOM 858 O O . VAL A 1 105 ? 0.657 7.982 -10.251 1.00 85.88 105 VAL A O 1
ATOM 861 N N . LEU A 1 106 ? 0.727 9.001 -12.243 1.00 85.75 106 LEU A N 1
ATOM 862 C CA . LEU A 1 106 ? 1.944 9.764 -11.962 1.00 85.75 106 LEU A CA 1
ATOM 863 C C . LEU A 1 106 ? 1.737 10.799 -10.849 1.00 85.75 106 LEU A C 1
ATOM 865 O O . LEU A 1 106 ? 2.598 10.943 -9.982 1.00 85.75 106 LEU A O 1
ATOM 869 N N . LYS A 1 107 ? 0.581 11.473 -10.804 1.00 85.00 107 LYS A N 1
ATOM 870 C CA . LYS A 1 107 ? 0.237 12.401 -9.709 1.00 85.00 107 LYS A CA 1
ATOM 871 C C . LYS A 1 107 ? 0.131 11.693 -8.359 1.00 85.00 107 LYS A C 1
ATOM 873 O O . LYS A 1 107 ? 0.562 12.245 -7.355 1.00 85.00 107 LYS A O 1
ATOM 878 N N . SER A 1 108 ? -0.390 10.469 -8.346 1.00 82.75 108 SER A N 1
ATOM 879 C CA . SER A 1 108 ? -0.512 9.640 -7.137 1.00 82.75 108 SER A CA 1
ATOM 880 C C . SER A 1 108 ? 0.706 8.751 -6.860 1.00 82.75 108 SER A C 1
ATOM 882 O O . SER A 1 108 ? 0.701 7.934 -5.940 1.00 82.75 108 SER A O 1
ATOM 884 N N . PHE A 1 109 ? 1.769 8.880 -7.658 1.00 82.00 109 PHE A N 1
ATOM 885 C CA . PHE A 1 109 ? 2.941 8.018 -7.553 1.00 82.00 109 PHE A CA 1
ATOM 886 C C . PHE A 1 109 ? 3.744 8.271 -6.275 1.00 82.00 109 PHE A C 1
ATOM 888 O O . PHE A 1 109 ? 4.370 7.355 -5.745 1.00 82.00 109 PHE A O 1
ATOM 895 N N . ARG A 1 110 ? 3.772 9.517 -5.791 1.00 82.25 110 ARG A N 1
ATOM 896 C CA . ARG A 1 110 ? 4.548 9.904 -4.600 1.00 82.25 110 ARG A CA 1
ATOM 897 C C . ARG A 1 110 ? 3.724 9.876 -3.325 1.00 82.25 110 ARG A C 1
ATOM 899 O O . ARG A 1 110 ? 4.266 9.543 -2.271 1.00 82.25 110 ARG A O 1
ATOM 906 N N . ASP A 1 111 ? 2.446 10.207 -3.427 1.00 86.94 111 ASP A N 1
ATOM 907 C CA . ASP A 1 111 ? 1.530 10.256 -2.302 1.00 86.94 111 ASP A CA 1
ATOM 908 C C . ASP A 1 111 ? 0.108 9.872 -2.719 1.00 86.94 111 ASP A C 1
ATOM 910 O O . ASP A 1 111 ? -0.287 10.003 -3.878 1.00 86.94 111 ASP A O 1
ATOM 914 N N . LEU A 1 112 ? -0.657 9.378 -1.750 1.00 87.56 112 LEU A N 1
ATOM 915 C CA . LEU A 1 112 ? -2.085 9.138 -1.873 1.00 87.56 112 LEU A CA 1
ATOM 916 C C . LEU A 1 112 ? -2.765 9.760 -0.656 1.00 87.56 112 LEU A C 1
ATOM 918 O O . LEU A 1 112 ? -2.466 9.401 0.483 1.00 87.56 112 LEU A O 1
ATOM 922 N N . ALA A 1 113 ? -3.685 10.696 -0.893 1.00 86.75 113 ALA A N 1
ATOM 923 C CA . ALA A 1 113 ? -4.398 11.402 0.172 1.00 86.75 113 ALA A CA 1
ATOM 924 C C . ALA A 1 113 ? -3.465 12.099 1.190 1.00 86.75 113 ALA A C 1
ATOM 926 O O . ALA A 1 113 ? -3.733 12.080 2.393 1.00 86.75 113 ALA A O 1
ATOM 927 N N . HIS A 1 114 ? -2.374 12.711 0.705 1.00 86.50 114 HIS A N 1
ATOM 928 C CA . HIS A 1 114 ? -1.325 13.361 1.509 1.00 86.50 114 HIS A CA 1
ATOM 929 C C . HIS A 1 114 ? -0.500 12.421 2.402 1.00 86.50 114 HIS A C 1
ATOM 931 O O . HIS A 1 114 ? 0.278 12.897 3.231 1.00 86.50 114 HIS A O 1
ATOM 937 N N . LEU A 1 115 ? -0.657 11.106 2.249 1.00 86.69 115 LEU A N 1
ATOM 938 C CA . LEU A 1 115 ? 0.250 10.117 2.821 1.00 86.69 115 LEU A CA 1
ATOM 939 C C . LEU A 1 115 ? 1.287 9.762 1.772 1.00 86.69 115 LEU A C 1
ATOM 941 O O . LEU A 1 115 ? 0.923 9.538 0.619 1.00 86.69 115 LEU A O 1
ATOM 945 N N . ASP A 1 116 ? 2.553 9.647 2.161 1.00 88.50 116 ASP A N 1
ATOM 946 C CA . ASP A 1 116 ? 3.552 9.109 1.245 1.00 88.50 116 ASP A CA 1
ATOM 947 C C . ASP A 1 116 ? 3.124 7.723 0.736 1.00 88.50 116 ASP A C 1
ATOM 949 O O . ASP A 1 116 ? 2.421 6.968 1.420 1.00 88.50 116 ASP A O 1
ATOM 953 N N . ARG A 1 117 ? 3.550 7.396 -0.485 1.00 87.69 117 ARG A N 1
ATOM 954 C CA . ARG A 1 117 ? 3.176 6.159 -1.172 1.00 87.69 117 ARG A CA 1
ATOM 955 C C . ARG A 1 117 ? 3.336 4.926 -0.281 1.00 87.69 117 ARG A C 1
ATOM 957 O O . ARG A 1 117 ? 2.441 4.088 -0.277 1.00 87.69 117 ARG A O 1
ATOM 964 N N . GLN A 1 118 ? 4.454 4.793 0.437 1.00 85.31 118 GLN A N 1
ATOM 965 C CA . GLN A 1 118 ? 4.720 3.592 1.230 1.00 85.31 118 GLN A CA 1
ATOM 966 C C . GLN A 1 118 ? 3.718 3.476 2.378 1.00 85.31 118 GLN A C 1
ATOM 968 O O . GLN A 1 118 ? 3.086 2.435 2.526 1.00 85.31 118 GLN A O 1
ATOM 973 N N . THR A 1 119 ? 3.492 4.562 3.118 1.00 85.56 119 THR A N 1
ATOM 974 C CA . THR A 1 119 ? 2.497 4.585 4.197 1.00 85.56 119 THR A CA 1
ATOM 975 C C . THR A 1 119 ? 1.092 4.260 3.679 1.00 85.56 119 THR A C 1
ATOM 977 O O . THR A 1 119 ? 0.379 3.459 4.285 1.00 85.56 119 THR A O 1
ATOM 980 N N . ALA A 1 120 ? 0.682 4.841 2.548 1.00 89.75 120 ALA A N 1
ATOM 981 C CA . ALA A 1 120 ? -0.621 4.555 1.948 1.00 89.75 120 ALA A CA 1
ATOM 982 C C . ALA A 1 120 ? -0.763 3.079 1.543 1.00 89.75 120 ALA A C 1
ATOM 984 O O . ALA A 1 120 ? -1.784 2.452 1.836 1.00 89.75 120 ALA A O 1
ATOM 985 N N . LEU A 1 121 ? 0.266 2.521 0.897 1.00 88.81 121 LEU A N 1
ATOM 986 C CA . LEU A 1 121 ? 0.308 1.116 0.501 1.00 88.81 121 LEU A CA 1
ATOM 987 C C . LEU A 1 121 ? 0.226 0.192 1.712 1.00 88.81 121 LEU A C 1
ATOM 989 O O . LEU A 1 121 ? -0.613 -0.705 1.709 1.00 88.81 121 LEU A O 1
ATOM 993 N N . ASP A 1 122 ? 1.020 0.439 2.752 1.00 85.38 122 ASP A N 1
ATOM 994 C CA . ASP A 1 122 ? 1.032 -0.381 3.963 1.00 85.38 122 ASP A CA 1
ATOM 995 C C . ASP A 1 122 ? -0.340 -0.374 4.638 1.00 85.38 122 ASP A C 1
ATOM 997 O O . ASP A 1 122 ? -0.867 -1.429 4.987 1.00 85.38 122 ASP A O 1
ATOM 1001 N N . MET A 1 123 ? -0.973 0.795 4.768 1.00 87.62 123 MET A N 1
ATOM 1002 C CA . MET A 1 123 ? -2.301 0.907 5.375 1.00 87.62 123 MET A CA 1
ATOM 1003 C C . MET A 1 123 ? -3.376 0.156 4.577 1.00 87.62 123 MET A C 1
ATOM 1005 O O . MET A 1 123 ? -4.177 -0.580 5.160 1.00 87.62 123 MET A O 1
ATOM 1009 N N . LEU A 1 124 ? -3.403 0.319 3.251 1.00 90.50 124 LEU A N 1
ATOM 1010 C CA . LEU A 1 124 ? -4.385 -0.339 2.382 1.00 90.50 124 LEU A CA 1
ATOM 1011 C C . LEU A 1 124 ? -4.137 -1.849 2.282 1.00 90.50 124 LEU A C 1
ATOM 1013 O O . LEU A 1 124 ? -5.085 -2.631 2.364 1.00 90.50 124 LEU A O 1
ATOM 1017 N N . HIS A 1 125 ? -2.876 -2.269 2.164 1.00 86.94 125 HIS A N 1
ATOM 1018 C CA . HIS A 1 125 ? -2.488 -3.674 2.119 1.00 86.94 125 HIS A CA 1
ATOM 1019 C C . HIS A 1 125 ? -2.807 -4.381 3.438 1.00 86.94 125 HIS A C 1
ATOM 1021 O O . HIS A 1 125 ? -3.452 -5.428 3.420 1.00 86.94 125 HIS A O 1
ATOM 1027 N N . ARG A 1 126 ? -2.448 -3.791 4.587 1.00 85.00 126 ARG A N 1
ATOM 1028 C CA . ARG A 1 126 ? -2.785 -4.338 5.911 1.00 85.00 126 ARG A CA 1
ATOM 1029 C C . ARG A 1 126 ? -4.288 -4.477 6.075 1.00 85.00 126 ARG A C 1
ATOM 1031 O O . ARG A 1 126 ? -4.748 -5.550 6.445 1.00 85.00 126 ARG A O 1
ATOM 1038 N N . LEU A 1 127 ? -5.078 -3.461 5.716 1.00 87.50 127 LEU A N 1
ATOM 1039 C CA . LEU A 1 127 ? -6.537 -3.588 5.739 1.00 87.50 127 LEU A CA 1
ATOM 1040 C C . LEU A 1 127 ? -7.015 -4.737 4.839 1.00 87.50 127 LEU A C 1
ATOM 1042 O O . LEU A 1 127 ? -7.868 -5.519 5.260 1.00 87.50 127 LEU A O 1
ATOM 1046 N N . ARG A 1 128 ? -6.438 -4.874 3.637 1.00 87.00 128 ARG A N 1
ATOM 1047 C CA . ARG A 1 128 ? -6.787 -5.921 2.671 1.00 87.00 128 ARG A CA 1
ATOM 1048 C C . ARG A 1 128 ? -6.628 -7.330 3.248 1.00 87.00 128 ARG A C 1
ATOM 1050 O O . ARG A 1 128 ? -7.529 -8.142 3.041 1.00 87.00 128 ARG A O 1
ATOM 1057 N N . ILE A 1 129 ? -5.514 -7.601 3.934 1.00 82.81 129 ILE A N 1
ATOM 1058 C CA . ILE A 1 129 ? -5.146 -8.943 4.431 1.00 82.81 129 ILE A CA 1
ATOM 1059 C C . ILE A 1 129 ? -5.400 -9.158 5.931 1.00 82.81 129 ILE A C 1
ATOM 1061 O O . ILE A 1 129 ? -5.187 -10.259 6.436 1.00 82.81 129 ILE A O 1
ATOM 1065 N N . SER A 1 130 ? -5.808 -8.115 6.654 1.00 83.06 130 SER A N 1
ATOM 1066 C CA . SER A 1 130 ? -6.132 -8.192 8.080 1.00 83.06 130 SER A CA 1
ATOM 1067 C C . SER A 1 130 ? -7.327 -9.101 8.347 1.00 83.06 130 SER A C 1
ATOM 1069 O O . SER A 1 130 ? -8.150 -9.359 7.472 1.00 83.06 130 SER A O 1
ATOM 1071 N N . VAL A 1 131 ? -7.442 -9.542 9.595 1.00 82.75 131 VAL A N 1
ATOM 1072 C CA . VAL A 1 131 ? -8.645 -10.189 10.114 1.00 82.75 131 VAL A CA 1
ATOM 1073 C C . VAL A 1 131 ? -9.241 -9.303 11.209 1.00 82.75 131 VAL A C 1
ATOM 1075 O O . VAL A 1 131 ? -8.668 -8.287 11.606 1.00 82.75 131 VAL A O 1
ATOM 1078 N N . HIS A 1 132 ? -10.441 -9.616 11.680 1.00 81.50 132 HIS A N 1
ATOM 1079 C CA . HIS A 1 132 ? -10.988 -8.923 12.842 1.00 81.50 132 HIS A CA 1
ATOM 1080 C C . HIS A 1 132 ? -10.659 -9.715 14.114 1.00 81.50 132 HIS A C 1
ATOM 1082 O O . HIS A 1 132 ? -10.827 -10.932 14.144 1.00 81.50 132 HIS A O 1
ATOM 1088 N N . LEU A 1 133 ? -10.282 -9.030 15.196 1.00 80.75 133 LEU A N 1
ATOM 1089 C CA . LEU A 1 133 ? -10.316 -9.609 16.552 1.00 80.75 133 LEU A CA 1
ATOM 1090 C C . LEU A 1 133 ? -11.538 -9.124 17.336 1.00 80.75 133 LEU A C 1
ATOM 1092 O O . LEU A 1 133 ? -12.089 -9.875 18.131 1.00 80.75 133 LEU A O 1
ATOM 1096 N N . ALA A 1 134 ? -12.002 -7.898 17.081 1.00 78.44 134 ALA A N 1
ATOM 1097 C CA . ALA A 1 134 ? -13.208 -7.331 17.675 1.00 78.44 134 ALA A CA 1
ATOM 1098 C C . ALA A 1 134 ? -13.965 -6.441 16.686 1.00 78.44 134 ALA A C 1
ATOM 1100 O O . ALA A 1 134 ? -13.470 -6.134 15.604 1.00 78.44 134 ALA A O 1
ATOM 1101 N N . ASN A 1 135 ? -15.186 -6.042 17.068 1.00 81.00 135 ASN A N 1
ATOM 1102 C CA . ASN A 1 135 ? -16.058 -5.148 16.296 1.00 81.00 135 ASN A CA 1
ATOM 1103 C C . ASN A 1 135 ? -16.224 -5.590 14.831 1.00 81.00 135 ASN A C 1
ATOM 1105 O O . ASN A 1 135 ? -16.031 -4.803 13.902 1.00 81.00 135 ASN A O 1
ATOM 1109 N N . ARG A 1 136 ? -16.575 -6.869 14.640 1.00 85.94 136 ARG A N 1
ATOM 1110 C CA . ARG A 1 136 ? -16.695 -7.529 13.332 1.00 85.94 136 ARG A CA 1
ATOM 1111 C C . ARG A 1 136 ? -17.497 -6.707 12.318 1.00 85.94 136 ARG A C 1
ATOM 1113 O O . ARG A 1 136 ? -17.050 -6.552 11.188 1.00 85.94 136 ARG A O 1
ATOM 1120 N N . ASP A 1 137 ? -18.641 -6.156 12.708 1.00 87.38 137 ASP A N 1
ATOM 1121 C CA . ASP A 1 137 ? -19.507 -5.423 11.775 1.00 87.38 137 ASP A CA 1
ATOM 1122 C C . ASP A 1 137 ? -18.871 -4.110 11.310 1.00 87.38 137 ASP A C 1
ATOM 1124 O O . ASP A 1 137 ? -18.893 -3.792 10.122 1.00 87.38 137 ASP A O 1
ATOM 1128 N N . ALA A 1 138 ? -18.223 -3.379 12.222 1.00 83.94 138 ALA A N 1
ATOM 1129 C CA . ALA A 1 138 ? -17.490 -2.164 11.882 1.00 83.94 138 ALA A CA 1
ATOM 1130 C C . ALA A 1 138 ? -16.273 -2.460 10.990 1.00 83.94 138 ALA A C 1
ATOM 1132 O O . ALA A 1 138 ? -15.984 -1.687 10.075 1.00 83.94 138 ALA A O 1
ATOM 1133 N N . TYR A 1 139 ? -15.593 -3.590 11.222 1.00 86.56 139 TYR A N 1
ATOM 1134 C CA . TYR A 1 139 ? -14.521 -4.075 10.350 1.00 86.56 139 TYR A CA 1
ATOM 1135 C C . TYR A 1 139 ? -15.031 -4.315 8.936 1.00 86.56 139 TYR A C 1
ATOM 1137 O O . TYR A 1 139 ? -14.493 -3.745 7.990 1.00 86.56 139 TYR A O 1
ATOM 1145 N N . HIS A 1 140 ? -16.090 -5.114 8.788 1.00 87.81 140 HIS A N 1
ATOM 1146 C CA . HIS A 1 140 ? -16.654 -5.429 7.475 1.00 87.81 140 HIS A CA 1
ATOM 1147 C C . HIS A 1 140 ? -17.147 -4.167 6.768 1.00 87.81 140 HIS A C 1
ATOM 1149 O O . HIS A 1 140 ? -16.821 -3.959 5.603 1.00 87.81 140 HIS A O 1
ATOM 1155 N N . ALA A 1 141 ? -17.830 -3.264 7.477 1.00 88.69 141 ALA A N 1
ATOM 1156 C CA . ALA A 1 141 ? -18.275 -1.986 6.920 1.00 88.69 141 ALA A CA 1
ATOM 1157 C C . ALA A 1 141 ? -17.112 -1.105 6.428 1.00 88.69 141 ALA A C 1
ATOM 1159 O O . ALA A 1 141 ? -17.239 -0.405 5.423 1.00 88.69 141 ALA A O 1
ATOM 1160 N N . MET A 1 142 ? -15.969 -1.125 7.116 1.00 88.06 142 MET A N 1
ATOM 1161 C CA . MET A 1 142 ? -14.762 -0.434 6.667 1.00 88.06 142 MET A CA 1
ATOM 1162 C C . MET A 1 142 ? -14.099 -1.153 5.488 1.00 88.06 142 MET A C 1
ATOM 1164 O O . MET A 1 142 ? -13.729 -0.513 4.507 1.00 88.06 142 MET A O 1
ATOM 1168 N N . ARG A 1 143 ? -13.976 -2.480 5.551 1.00 88.50 143 ARG A N 1
ATOM 1169 C CA . ARG A 1 143 ? -13.341 -3.299 4.515 1.00 88.50 143 ARG A CA 1
ATOM 1170 C C . ARG A 1 143 ? -14.076 -3.216 3.178 1.00 88.50 143 ARG A C 1
ATOM 1172 O O . ARG A 1 143 ? -13.418 -3.204 2.143 1.00 88.50 143 ARG A O 1
ATOM 1179 N N . MET A 1 144 ? -15.403 -3.098 3.207 1.00 92.38 144 MET A N 1
ATOM 1180 C CA . MET A 1 144 ? -16.250 -2.918 2.023 1.00 92.38 144 MET A CA 1
ATOM 1181 C C . MET A 1 144 ? -16.061 -1.563 1.324 1.00 92.38 144 MET A C 1
ATOM 1183 O O . MET A 1 144 ? -16.444 -1.427 0.167 1.00 92.38 144 MET A O 1
ATOM 1187 N N . GLN A 1 145 ? -15.475 -0.562 1.990 1.00 93.12 145 GLN A N 1
ATOM 1188 C CA . GLN A 1 145 ? -15.159 0.728 1.359 1.00 93.12 145 GLN A CA 1
ATOM 1189 C C . GLN A 1 145 ? -13.884 0.676 0.509 1.00 93.12 145 GLN A C 1
ATOM 1191 O O . GLN A 1 145 ? -13.671 1.557 -0.325 1.00 93.12 145 GLN A O 1
ATOM 1196 N N . LEU A 1 146 ? -13.036 -0.337 0.713 1.00 93.19 146 LEU A N 1
ATOM 1197 C CA . LEU A 1 146 ? -11.839 -0.547 -0.089 1.00 93.19 146 LEU A CA 1
ATOM 1198 C C . LEU A 1 146 ? -12.218 -1.188 -1.430 1.00 93.19 146 LEU A C 1
ATOM 1200 O O . LEU A 1 146 ? -12.486 -2.389 -1.490 1.00 93.19 146 LEU A O 1
ATOM 1204 N N . ASP A 1 147 ? -12.166 -0.406 -2.511 1.00 94.88 147 ASP A N 1
ATOM 1205 C CA . ASP A 1 147 ? -12.168 -0.933 -3.880 1.00 94.88 147 ASP A CA 1
ATOM 1206 C C . ASP A 1 147 ? -10.839 -1.663 -4.134 1.00 94.88 147 ASP A C 1
ATOM 1208 O O . ASP A 1 147 ? -9.845 -1.094 -4.592 1.00 94.88 147 ASP A O 1
ATOM 1212 N N . GLU A 1 148 ? -10.808 -2.943 -3.764 1.00 93.50 148 GLU A N 1
ATOM 1213 C CA . GLU A 1 148 ? -9.607 -3.774 -3.824 1.00 93.50 148 GLU A CA 1
ATOM 1214 C C . GLU A 1 148 ? -9.073 -3.915 -5.248 1.00 93.50 148 GLU A C 1
ATOM 1216 O O . GLU A 1 148 ? -7.862 -3.875 -5.463 1.00 93.50 148 GLU A O 1
ATOM 1221 N N . LYS A 1 149 ? -9.963 -4.021 -6.237 1.00 93.38 149 LYS A N 1
ATOM 1222 C CA . LYS A 1 149 ? -9.563 -4.115 -7.641 1.00 93.38 149 LYS A CA 1
ATOM 1223 C C . LYS A 1 149 ? -8.817 -2.858 -8.067 1.00 93.38 149 LYS A C 1
ATOM 1225 O O . LYS A 1 149 ? -7.766 -2.943 -8.701 1.00 93.38 149 LYS A O 1
ATOM 1230 N N . ARG A 1 150 ? -9.339 -1.690 -7.700 1.00 94.19 150 ARG A N 1
ATOM 1231 C CA . ARG A 1 150 ? -8.701 -0.415 -8.016 1.00 94.19 150 ARG A CA 1
ATOM 1232 C C . ARG A 1 150 ? -7.400 -0.211 -7.258 1.00 94.19 150 ARG A C 1
ATOM 1234 O O . ARG A 1 150 ? -6.433 0.232 -7.869 1.00 94.19 150 ARG A O 1
ATOM 1241 N N . PHE A 1 151 ? -7.347 -0.585 -5.981 1.00 94.44 151 PHE A N 1
ATOM 1242 C CA . PHE A 1 151 ? -6.105 -0.604 -5.206 1.00 94.44 151 PHE A CA 1
ATOM 1243 C C . PHE A 1 151 ? -5.022 -1.431 -5.906 1.00 94.44 151 PHE A C 1
ATOM 1245 O O . PHE A 1 151 ? -3.924 -0.932 -6.135 1.00 94.44 151 PHE A O 1
ATOM 1252 N N . LEU A 1 152 ? -5.338 -2.665 -6.301 1.00 94.12 152 LEU A N 1
ATOM 1253 C CA . LEU A 1 152 ? -4.381 -3.562 -6.945 1.00 94.12 152 LEU A CA 1
ATOM 1254 C C . LEU A 1 152 ? -3.971 -3.083 -8.340 1.00 94.12 152 LEU A C 1
ATOM 1256 O O . LEU A 1 152 ? -2.801 -3.180 -8.700 1.00 94.12 152 LEU A O 1
ATOM 1260 N N . HIS A 1 153 ? -4.896 -2.513 -9.112 1.00 94.19 153 HIS A N 1
ATOM 1261 C CA . HIS A 1 153 ? -4.559 -1.881 -10.387 1.00 94.19 153 HIS A CA 1
ATOM 1262 C C . HIS A 1 153 ? -3.627 -0.681 -10.197 1.00 94.19 153 HIS A C 1
ATOM 1264 O O . HIS A 1 153 ? -2.618 -0.581 -10.890 1.00 94.19 153 HIS A O 1
ATOM 1270 N N . TRP A 1 154 ? -3.932 0.213 -9.255 1.00 93.19 154 TRP A N 1
ATOM 1271 C CA . TRP A 1 154 ? -3.072 1.348 -8.921 1.00 93.19 154 TRP A CA 1
ATOM 1272 C C . TRP A 1 154 ? -1.683 0.879 -8.473 1.00 93.19 154 TRP A C 1
ATOM 1274 O O . TRP A 1 154 ? -0.671 1.366 -8.977 1.00 93.19 154 TRP A O 1
ATOM 1284 N N . TYR A 1 155 ? -1.625 -0.136 -7.609 1.00 92.62 155 TYR A N 1
ATOM 1285 C CA . TYR A 1 155 ? -0.371 -0.700 -7.127 1.00 92.62 155 TYR A CA 1
ATOM 1286 C C . TYR A 1 155 ? 0.452 -1.345 -8.252 1.00 92.62 155 TYR A C 1
ATOM 1288 O O . TYR A 1 155 ? 1.656 -1.106 -8.358 1.00 92.62 155 TYR A O 1
ATOM 1296 N N . ALA A 1 156 ? -0.198 -2.075 -9.164 1.00 94.19 156 ALA A N 1
ATOM 1297 C CA . ALA A 1 156 ? 0.450 -2.607 -10.358 1.00 94.19 156 ALA A CA 1
ATOM 1298 C C . ALA A 1 156 ? 1.026 -1.494 -11.242 1.00 94.19 156 ALA A C 1
ATOM 1300 O O . ALA A 1 156 ? 2.152 -1.600 -11.724 1.00 94.19 156 ALA A O 1
ATOM 1301 N N . ARG A 1 157 ? 0.271 -0.409 -11.446 1.00 93.50 157 ARG A N 1
ATOM 1302 C CA . ARG A 1 157 ? 0.701 0.729 -12.267 1.00 93.50 157 ARG A CA 1
ATOM 1303 C C . ARG A 1 157 ? 1.930 1.423 -11.695 1.00 93.50 157 ARG A C 1
ATOM 1305 O O . ARG A 1 157 ? 2.852 1.702 -12.453 1.00 93.50 157 ARG A O 1
ATOM 1312 N N . ILE A 1 158 ? 1.987 1.625 -10.380 1.00 91.56 158 ILE A N 1
ATOM 1313 C CA . ILE A 1 158 ? 3.182 2.147 -9.699 1.00 91.56 158 ILE A CA 1
ATOM 1314 C C . ILE A 1 158 ? 4.407 1.280 -10.007 1.00 91.56 158 ILE A C 1
ATOM 1316 O O . ILE A 1 158 ? 5.468 1.801 -10.349 1.00 91.56 158 ILE A O 1
ATOM 1320 N N . HIS A 1 159 ? 4.266 -0.041 -9.907 1.00 92.81 159 HIS A N 1
ATOM 1321 C CA . HIS A 1 159 ? 5.364 -0.966 -10.184 1.00 92.81 159 HIS A CA 1
ATOM 1322 C C . HIS A 1 159 ? 5.786 -0.975 -11.653 1.00 92.81 159 HIS A C 1
ATOM 1324 O O . HIS A 1 159 ? 6.974 -1.079 -11.942 1.00 92.81 159 HIS A O 1
ATOM 1330 N N . LEU A 1 160 ? 4.850 -0.796 -12.585 1.00 93.88 160 LEU A N 1
ATOM 1331 C CA . LEU A 1 160 ? 5.173 -0.648 -14.006 1.00 93.88 160 LEU A CA 1
ATOM 1332 C C . LEU A 1 160 ? 5.930 0.654 -14.302 1.00 93.88 160 LEU A C 1
ATOM 1334 O O . LEU A 1 160 ? 6.847 0.637 -15.120 1.00 93.88 160 LEU A O 1
ATOM 1338 N N . VAL A 1 161 ? 5.603 1.754 -13.615 1.00 92.19 161 VAL A N 1
ATOM 1339 C CA . VAL A 1 161 ? 6.379 3.005 -13.698 1.00 92.19 161 VAL A CA 1
ATOM 1340 C C . VAL A 1 161 ? 7.809 2.773 -13.199 1.00 92.19 161 VAL A C 1
ATOM 1342 O O . VAL A 1 161 ? 8.756 3.048 -13.934 1.00 92.19 161 VAL A O 1
ATOM 1345 N N . ASN A 1 162 ? 7.976 2.166 -12.014 1.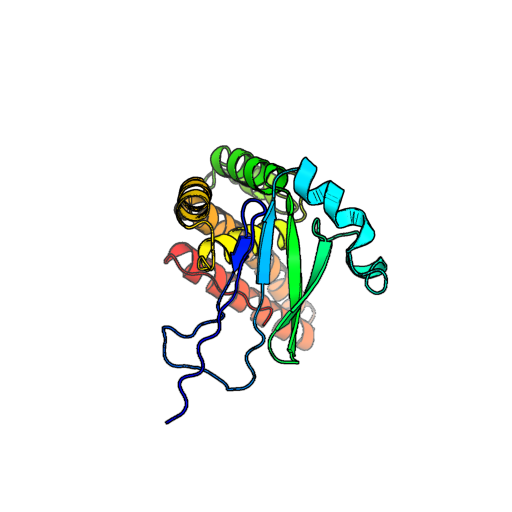00 92.81 162 ASN A N 1
ATOM 1346 C CA . ASN A 1 162 ? 9.300 1.811 -11.481 1.00 92.81 162 ASN A CA 1
ATOM 1347 C C . ASN A 1 162 ? 10.088 0.915 -12.455 1.00 92.81 162 ASN A C 1
ATOM 1349 O O . ASN A 1 162 ? 11.269 1.146 -12.699 1.00 92.81 162 ASN A O 1
ATOM 1353 N N . ALA A 1 163 ? 9.438 -0.092 -13.047 1.00 95.56 163 ALA A N 1
ATOM 1354 C CA . ALA A 1 163 ? 10.057 -0.971 -14.035 1.00 95.56 163 ALA A CA 1
ATOM 1355 C C . ALA A 1 163 ? 10.529 -0.199 -15.281 1.00 95.56 163 ALA A C 1
ATOM 1357 O O . ALA A 1 163 ? 11.614 -0.463 -15.801 1.00 95.56 163 ALA A O 1
ATOM 1358 N N . GLY A 1 164 ? 9.753 0.785 -15.744 1.00 94.88 164 GLY A N 1
ATOM 1359 C CA . GLY A 1 164 ? 10.158 1.676 -16.831 1.00 94.88 164 GLY A CA 1
ATOM 1360 C C . GLY A 1 164 ? 11.449 2.438 -16.517 1.00 94.88 164 GLY A C 1
ATOM 1361 O O . GLY A 1 164 ? 12.345 2.502 -17.362 1.00 94.88 164 GLY A O 1
ATOM 1362 N N . ASP A 1 165 ? 11.578 2.957 -15.297 1.00 94.50 165 ASP A N 1
ATOM 1363 C CA . ASP A 1 165 ? 12.774 3.678 -14.855 1.00 94.50 165 ASP A CA 1
ATOM 1364 C C . ASP A 1 165 ? 13.975 2.740 -14.680 1.00 94.50 165 ASP A C 1
ATOM 1366 O O . ASP A 1 165 ? 15.028 2.978 -15.278 1.00 94.50 165 ASP A O 1
ATOM 1370 N N . TYR A 1 166 ? 13.809 1.602 -13.998 1.00 96.62 166 TYR A N 1
ATOM 1371 C CA . TYR A 1 166 ? 1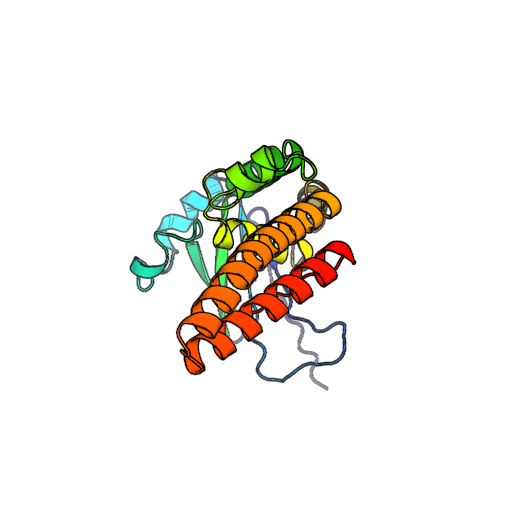4.878 0.609 -13.856 1.00 96.62 166 TYR A CA 1
ATOM 1372 C C . TYR A 1 166 ? 15.354 0.056 -15.200 1.00 96.62 166 TYR A C 1
ATOM 1374 O O . TYR A 1 166 ? 16.544 -0.211 -15.361 1.00 96.62 166 TYR A O 1
ATOM 1382 N N . SER A 1 167 ? 14.474 -0.079 -16.196 1.00 97.25 167 SER A N 1
ATOM 1383 C CA . SER A 1 167 ? 14.863 -0.492 -17.548 1.00 97.25 167 SER A CA 1
ATOM 1384 C C . SER A 1 167 ? 15.824 0.510 -18.202 1.00 97.25 167 SER A C 1
ATOM 1386 O O . SER A 1 167 ? 16.864 0.113 -18.742 1.00 97.25 167 SER A O 1
ATOM 1388 N N . LYS A 1 168 ? 15.528 1.815 -18.103 1.00 96.69 168 LYS A N 1
ATOM 1389 C CA . LYS A 1 168 ? 16.404 2.888 -18.607 1.00 96.69 168 LYS A CA 1
ATOM 1390 C C . LYS A 1 168 ? 17.738 2.898 -17.866 1.00 96.69 168 LYS A C 1
ATOM 1392 O O . LYS A 1 168 ? 18.793 2.944 -18.497 1.00 96.69 168 LYS A O 1
ATOM 1397 N N . GLU A 1 169 ? 17.700 2.817 -16.539 1.00 95.75 169 GLU A N 1
ATOM 1398 C CA . GLU A 1 169 ? 18.903 2.858 -15.711 1.00 95.75 169 GLU A CA 1
ATOM 1399 C C . GLU A 1 169 ? 19.790 1.622 -15.888 1.00 95.75 169 GLU A C 1
ATOM 1401 O O . GLU A 1 169 ? 21.014 1.747 -15.869 1.00 95.75 169 GLU A O 1
ATOM 1406 N N . THR A 1 170 ? 19.194 0.444 -16.093 1.00 95.94 170 THR A N 1
ATOM 1407 C CA . THR A 1 170 ? 19.917 -0.799 -16.397 1.00 95.94 170 THR A CA 1
ATOM 1408 C C . THR A 1 170 ? 20.666 -0.655 -17.717 1.00 95.94 170 THR A C 1
ATOM 1410 O O . THR A 1 170 ? 21.859 -0.942 -17.786 1.00 95.94 170 THR A O 1
ATOM 1413 N N . ARG A 1 171 ? 20.001 -0.136 -18.760 1.00 95.56 171 ARG A N 1
ATOM 1414 C CA . ARG A 1 171 ? 20.645 0.137 -20.053 1.00 95.56 171 ARG A CA 1
ATOM 1415 C C . ARG A 1 171 ? 21.789 1.141 -19.911 1.00 95.56 171 ARG A C 1
ATOM 1417 O O . ARG A 1 171 ? 22.850 0.939 -20.491 1.00 95.56 171 ARG A O 1
ATOM 1424 N N . HIS A 1 172 ? 21.591 2.197 -19.125 1.00 96.12 172 HIS A N 1
ATOM 1425 C CA . HIS A 1 172 ? 22.636 3.179 -18.854 1.00 96.12 172 HIS A CA 1
ATOM 1426 C C . HIS A 1 172 ? 23.854 2.546 -18.163 1.00 96.12 172 HIS A C 1
ATOM 1428 O O . HIS A 1 172 ? 24.965 2.690 -18.664 1.00 96.12 172 HIS A O 1
ATOM 1434 N N . SER A 1 173 ? 23.654 1.793 -17.075 1.00 96.31 173 SER A N 1
ATOM 1435 C CA . SER A 1 173 ? 24.747 1.107 -16.367 1.00 96.31 173 SER A CA 1
ATOM 1436 C C . SER A 1 173 ? 25.467 0.081 -17.246 1.00 96.31 173 SER A C 1
ATOM 1438 O O . SER A 1 173 ? 26.686 -0.021 -17.169 1.00 96.31 173 SER A O 1
ATOM 1440 N N . PHE A 1 174 ? 24.748 -0.614 -18.136 1.00 96.25 174 PHE A N 1
ATOM 1441 C CA . PHE A 1 174 ? 25.360 -1.514 -19.117 1.00 96.25 174 PHE A CA 1
ATOM 1442 C C . PHE A 1 174 ? 26.329 -0.778 -20.053 1.00 96.25 174 PHE A C 1
ATOM 1444 O O . PHE A 1 174 ? 27.456 -1.225 -20.245 1.00 96.25 174 PHE A O 1
ATOM 1451 N N . HIS A 1 175 ? 25.917 0.369 -20.603 1.00 97.19 175 HIS A N 1
ATOM 1452 C CA . HIS A 1 175 ? 26.761 1.169 -21.498 1.00 97.19 175 HIS A CA 1
ATOM 1453 C C . HIS A 1 175 ? 27.968 1.810 -20.804 1.00 97.19 175 HIS A C 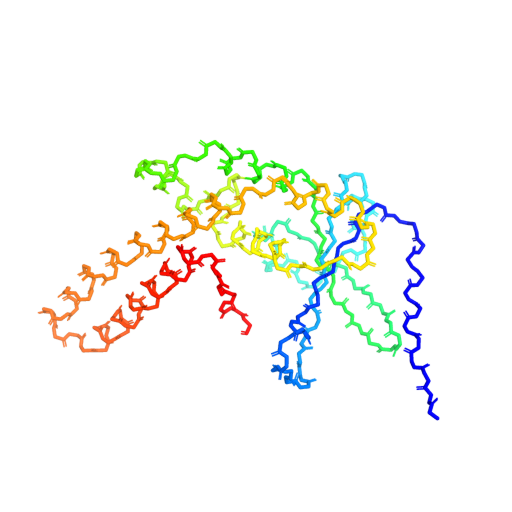1
ATOM 1455 O O . HIS A 1 175 ? 28.952 2.103 -21.472 1.00 97.19 175 HIS A O 1
ATOM 1461 N N . GLN A 1 176 ? 27.894 2.029 -19.490 1.00 97.38 176 GLN A N 1
ATOM 1462 C CA . GLN A 1 176 ? 29.005 2.531 -18.674 1.00 97.38 176 GLN A CA 1
ATOM 1463 C C . GLN A 1 176 ? 29.932 1.413 -18.168 1.00 97.38 176 GLN A C 1
ATOM 1465 O O . GLN A 1 176 ? 30.845 1.687 -17.398 1.00 97.38 176 GLN A O 1
ATOM 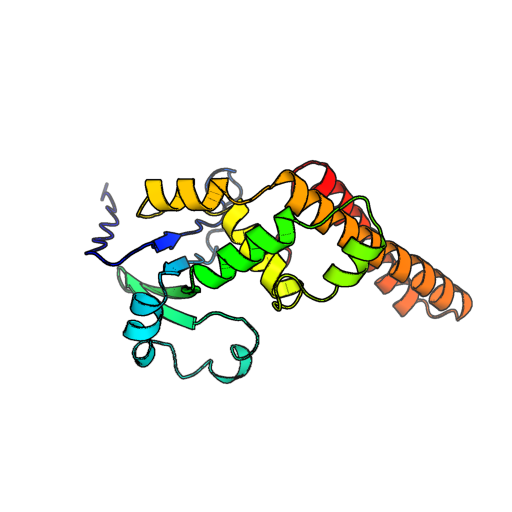1470 N N . GLU A 1 177 ? 29.677 0.155 -18.550 1.00 96.38 177 GLU A N 1
ATOM 1471 C CA . GLU A 1 177 ? 30.393 -1.034 -18.062 1.00 96.38 177 GLU A CA 1
ATOM 1472 C C . GLU A 1 177 ? 30.374 -1.200 -16.526 1.00 96.38 177 GLU A C 1
ATOM 1474 O O . GLU A 1 177 ? 31.157 -1.960 -15.950 1.00 96.38 177 GLU A O 1
ATOM 1479 N N . ASP A 1 178 ? 29.422 -0.551 -15.851 1.00 97.06 178 ASP A N 1
ATOM 1480 C CA . ASP A 1 178 ? 29.209 -0.637 -14.409 1.00 97.06 178 ASP A CA 1
ATOM 1481 C C . ASP A 1 178 ? 28.394 -1.895 -14.078 1.00 97.06 178 ASP A C 1
ATOM 1483 O O . ASP A 1 178 ? 27.163 -1.882 -13.954 1.00 97.06 178 ASP A O 1
ATOM 1487 N N . LYS A 1 179 ? 29.107 -3.021 -14.001 1.00 95.44 179 LYS A N 1
ATOM 1488 C CA . LYS A 1 179 ? 28.526 -4.362 -13.843 1.00 95.44 179 LYS A CA 1
ATOM 1489 C C . LYS A 1 179 ? 27.745 -4.530 -12.540 1.00 95.44 179 LYS A C 1
ATOM 1491 O O . LYS A 1 179 ? 26.736 -5.234 -12.537 1.00 95.44 179 LYS A O 1
ATOM 1496 N N . GLU A 1 180 ? 28.194 -3.902 -11.455 1.00 96.00 180 GLU A N 1
ATOM 1497 C CA . GLU A 1 180 ? 27.538 -4.007 -10.149 1.00 96.00 180 GLU A CA 1
ATOM 1498 C C . GLU A 1 180 ? 26.179 -3.305 -10.175 1.00 96.00 180 GLU A C 1
ATOM 1500 O O . GLU A 1 180 ? 25.151 -3.930 -9.896 1.00 96.00 180 GLU A O 1
ATOM 1505 N N . ASN A 1 181 ? 26.137 -2.043 -10.615 1.00 95.38 181 ASN A N 1
ATOM 1506 C CA . ASN A 1 181 ? 24.868 -1.326 -10.719 1.00 95.38 181 ASN A CA 1
ATOM 1507 C C . ASN A 1 181 ? 23.956 -1.920 -11.790 1.00 95.38 181 ASN A C 1
ATOM 1509 O O . ASN A 1 181 ? 22.740 -1.949 -11.597 1.00 95.38 181 ASN A O 1
ATOM 1513 N N . PHE A 1 182 ? 24.511 -2.425 -12.895 1.00 97.00 182 PHE A N 1
ATOM 1514 C CA . PHE A 1 182 ? 23.737 -3.164 -13.890 1.00 97.00 182 PHE A CA 1
ATOM 1515 C C . PHE A 1 182 ? 22.993 -4.342 -13.248 1.00 97.00 182 PHE A C 1
ATOM 1517 O O . PHE A 1 182 ? 21.780 -4.462 -13.417 1.00 97.00 182 PHE A O 1
ATOM 1524 N N . TYR A 1 183 ? 23.693 -5.172 -12.471 1.00 97.12 183 TYR A N 1
ATOM 1525 C CA . TYR A 1 183 ? 23.097 -6.324 -11.799 1.00 97.12 183 TYR A CA 1
ATOM 1526 C C . TYR A 1 183 ? 22.018 -5.917 -10.784 1.00 97.12 183 TYR A C 1
ATOM 1528 O O . TYR A 1 183 ? 20.910 -6.461 -10.811 1.00 97.12 183 TYR A O 1
ATOM 1536 N N . LEU A 1 184 ? 22.301 -4.936 -9.921 1.00 97.06 184 LEU A N 1
ATOM 1537 C CA . LEU A 1 184 ? 21.350 -4.475 -8.904 1.00 97.06 184 LEU A CA 1
ATOM 1538 C C . LEU A 1 184 ? 20.071 -3.907 -9.533 1.00 97.06 184 LEU A C 1
ATOM 1540 O O . LEU A 1 184 ? 18.965 -4.276 -9.131 1.00 97.06 184 LEU A O 1
ATOM 1544 N N . LYS A 1 185 ? 20.202 -3.060 -10.558 1.00 96.69 185 LYS A N 1
ATOM 1545 C CA . LYS A 1 185 ? 19.059 -2.456 -11.260 1.00 96.69 185 LYS A CA 1
ATOM 1546 C C . LYS A 1 185 ? 18.254 -3.486 -12.043 1.00 96.69 185 LYS A C 1
ATOM 1548 O O . LYS A 1 185 ? 17.028 -3.411 -12.053 1.00 96.69 185 LYS A O 1
ATOM 1553 N N . LEU A 1 186 ? 18.916 -4.491 -12.618 1.00 96.75 186 LEU A N 1
ATOM 1554 C CA . LEU A 1 186 ? 18.242 -5.613 -13.264 1.00 96.75 186 LEU A CA 1
ATOM 1555 C C . LEU A 1 186 ? 17.407 -6.420 -12.254 1.00 96.75 186 LEU A C 1
ATOM 1557 O O . LEU A 1 186 ? 16.262 -6.767 -12.540 1.00 96.75 186 LEU A O 1
ATOM 1561 N N . CYS A 1 187 ? 17.929 -6.659 -11.046 1.00 96.81 187 CYS A N 1
ATOM 1562 C CA . CYS A 1 187 ? 17.166 -7.299 -9.970 1.00 96.81 187 CYS A CA 1
ATOM 1563 C C . CYS A 1 187 ? 15.950 -6.456 -9.552 1.00 96.81 187 CYS A C 1
ATOM 1565 O O . CYS A 1 187 ? 14.855 -6.994 -9.378 1.00 96.81 187 CYS A O 1
ATOM 1567 N N . MET A 1 188 ? 16.115 -5.136 -9.416 1.00 95.31 188 MET A N 1
ATOM 1568 C CA . MET A 1 188 ? 15.011 -4.222 -9.093 1.00 95.31 188 MET A CA 1
ATOM 1569 C C . MET A 1 188 ? 13.937 -4.205 -10.188 1.00 95.31 188 MET A C 1
ATOM 1571 O O . MET A 1 188 ? 12.752 -4.292 -9.870 1.00 95.31 188 MET A O 1
ATOM 1575 N N . LEU A 1 189 ? 14.338 -4.198 -11.464 1.00 96.88 189 LEU A N 1
ATOM 1576 C CA . LEU A 1 189 ? 13.434 -4.322 -12.607 1.00 96.88 189 LEU A CA 1
ATOM 1577 C C . LEU A 1 189 ? 12.581 -5.593 -12.513 1.00 96.88 189 LEU A C 1
ATOM 1579 O O . LEU A 1 189 ? 11.354 -5.518 -12.599 1.00 96.88 189 LEU A O 1
ATOM 1583 N N . PHE A 1 190 ? 13.209 -6.753 -12.301 1.00 96.69 190 PHE A N 1
ATOM 1584 C CA . PHE A 1 190 ? 12.479 -8.015 -12.172 1.00 96.69 190 PHE A CA 1
ATOM 1585 C C . PHE A 1 190 ? 11.551 -8.032 -10.959 1.00 96.69 190 PHE A C 1
ATOM 1587 O O . PHE A 1 190 ? 10.420 -8.502 -11.071 1.00 96.69 190 PHE A O 1
ATOM 1594 N N . ASN A 1 191 ? 11.985 -7.478 -9.825 1.00 94.50 191 ASN A N 1
ATOM 1595 C CA . ASN A 1 191 ? 11.140 -7.358 -8.640 1.00 94.50 191 ASN A CA 1
ATOM 1596 C C . ASN A 1 191 ? 9.890 -6.515 -8.914 1.00 94.50 191 ASN A C 1
ATOM 1598 O O . ASN A 1 191 ? 8.786 -6.965 -8.610 1.00 94.50 191 ASN A O 1
ATOM 1602 N N . SER A 1 192 ? 10.040 -5.348 -9.546 1.00 94.69 192 SER A N 1
ATOM 1603 C CA . SER A 1 192 ? 8.903 -4.496 -9.907 1.00 94.69 192 SER A CA 1
ATOM 1604 C C . SER A 1 192 ? 7.962 -5.177 -10.904 1.00 94.69 192 SER A C 1
ATOM 1606 O O . SER A 1 192 ? 6.747 -5.132 -10.726 1.00 94.69 192 SER A O 1
ATOM 1608 N N . LEU A 1 193 ? 8.484 -5.870 -11.920 1.00 96.38 193 LEU A N 1
ATOM 1609 C CA . LEU A 1 193 ? 7.644 -6.619 -12.863 1.00 96.38 193 LEU A CA 1
ATOM 1610 C C . LEU A 1 193 ? 6.879 -7.763 -12.180 1.00 96.38 193 LEU A C 1
ATOM 1612 O O . LEU A 1 193 ? 5.694 -7.957 -12.456 1.00 96.38 193 LEU A O 1
ATOM 1616 N N . ALA A 1 194 ? 7.528 -8.490 -11.269 1.00 94.75 194 ALA A N 1
ATOM 1617 C CA . ALA A 1 194 ? 6.893 -9.555 -10.500 1.00 94.75 194 ALA A CA 1
ATOM 1618 C C . ALA A 1 194 ? 5.776 -9.015 -9.592 1.00 94.75 194 ALA A C 1
ATOM 1620 O O . ALA A 1 194 ? 4.684 -9.582 -9.562 1.00 94.75 194 ALA A O 1
ATOM 1621 N N . ASP A 1 195 ? 6.009 -7.895 -8.903 1.00 92.25 195 ASP A N 1
ATOM 1622 C CA . ASP A 1 195 ? 5.001 -7.280 -8.034 1.00 92.25 195 ASP A CA 1
ATOM 1623 C C . ASP A 1 195 ? 3.827 -6.696 -8.836 1.00 92.25 195 ASP A C 1
ATOM 1625 O O . ASP A 1 195 ? 2.671 -6.805 -8.413 1.00 92.25 195 ASP A O 1
ATOM 1629 N N . ALA A 1 196 ? 4.091 -6.135 -10.022 1.00 94.62 196 ALA A N 1
ATOM 1630 C CA . ALA A 1 196 ? 3.045 -5.697 -10.942 1.00 94.62 196 ALA A CA 1
ATOM 1631 C C . ALA A 1 196 ? 2.174 -6.875 -11.399 1.00 94.62 196 ALA A C 1
ATOM 1633 O O . ALA A 1 196 ? 0.948 -6.803 -11.312 1.00 94.62 196 ALA A O 1
ATOM 1634 N N . LEU A 1 197 ? 2.795 -7.974 -11.839 1.00 95.56 197 LEU A N 1
ATOM 1635 C CA . LEU A 1 197 ? 2.089 -9.181 -12.272 1.00 95.56 197 LEU A CA 1
ATOM 1636 C C . LEU A 1 197 ? 1.241 -9.772 -11.144 1.00 95.56 197 LEU A C 1
ATOM 1638 O O . LEU A 1 197 ? 0.075 -10.116 -11.354 1.00 95.56 197 LEU A O 1
ATOM 1642 N N . LEU A 1 198 ? 1.807 -9.863 -9.941 1.00 93.25 198 LEU A N 1
ATOM 1643 C CA . LEU A 1 198 ? 1.097 -10.363 -8.774 1.00 93.25 198 LEU A CA 1
ATOM 1644 C C . LEU A 1 198 ? -0.129 -9.496 -8.457 1.00 93.25 198 LEU A C 1
ATOM 1646 O O . LEU A 1 198 ? -1.213 -10.034 -8.236 1.00 93.25 198 LEU A O 1
ATOM 1650 N N . SER A 1 199 ? 0.036 -8.173 -8.503 1.00 93.12 199 SER A N 1
ATOM 1651 C CA . SER A 1 199 ? -1.038 -7.198 -8.279 1.00 93.12 199 SER A CA 1
ATOM 1652 C C . SER A 1 199 ? -2.159 -7.324 -9.307 1.00 93.12 199 SER A C 1
ATOM 1654 O O . SER A 1 199 ? -3.331 -7.408 -8.942 1.00 93.12 199 SER A O 1
ATOM 1656 N N . LEU A 1 200 ? -1.816 -7.447 -10.592 1.00 92.75 200 LEU A N 1
ATOM 1657 C CA . LEU A 1 200 ? -2.789 -7.690 -11.664 1.00 92.75 200 LEU A CA 1
ATOM 1658 C C . LEU A 1 200 ? -3.519 -9.032 -11.517 1.00 92.75 200 LEU A C 1
ATOM 1660 O O . LEU A 1 200 ? -4.655 -9.162 -11.965 1.00 92.75 200 LEU A O 1
ATOM 1664 N N . SER A 1 201 ? -2.893 -10.007 -10.858 1.00 92.75 201 SER A N 1
ATOM 1665 C CA . SER A 1 201 ? -3.464 -11.333 -10.595 1.00 92.75 201 SER A CA 1
ATOM 1666 C C . SER A 1 201 ? -4.324 -11.388 -9.325 1.00 92.75 201 SER A C 1
ATOM 1668 O O . SER A 1 201 ? -4.748 -12.467 -8.918 1.00 92.75 201 SER A O 1
ATOM 1670 N N . GLY A 1 202 ? -4.579 -10.253 -8.666 1.00 89.81 202 GLY A N 1
ATOM 1671 C CA . GLY A 1 202 ? -5.370 -10.206 -7.433 1.00 89.81 202 GLY A CA 1
ATOM 1672 C C . GLY A 1 202 ? -4.552 -10.372 -6.146 1.00 89.81 202 GLY A C 1
ATOM 1673 O O . GLY A 1 202 ? -5.117 -10.331 -5.053 1.00 89.81 202 GLY A O 1
ATOM 1674 N N . GLY A 1 203 ? -3.236 -10.575 -6.246 1.00 86.50 203 GLY A N 1
ATOM 1675 C CA . GLY A 1 203 ? -2.323 -10.759 -5.118 1.00 86.50 203 GLY A CA 1
ATOM 1676 C C . GLY A 1 203 ? -1.591 -9.476 -4.721 1.00 86.50 203 GLY A C 1
ATOM 1677 O O . GLY A 1 203 ? -1.634 -8.473 -5.406 1.00 86.50 203 GLY A O 1
ATOM 1678 N N . SER A 1 204 ? -0.891 -9.482 -3.595 1.00 81.88 204 SER A N 1
ATOM 1679 C CA . SER A 1 204 ? 0.153 -8.493 -3.281 1.00 81.88 204 SER A CA 1
ATOM 1680 C C . SER A 1 204 ? 1.048 -9.070 -2.188 1.00 81.88 204 SER A C 1
ATOM 1682 O O . SER A 1 204 ? 0.586 -9.902 -1.401 1.00 81.88 204 SER A O 1
ATOM 1684 N N . LEU A 1 205 ? 2.317 -8.666 -2.163 1.00 71.94 205 LEU A N 1
ATOM 1685 C CA . LEU A 1 205 ? 3.277 -9.057 -1.132 1.00 71.94 205 LEU A CA 1
ATOM 1686 C C . LEU A 1 205 ? 3.599 -7.856 -0.254 1.00 71.94 205 LEU A C 1
ATOM 1688 O O . LEU A 1 205 ? 3.900 -6.778 -0.760 1.00 71.94 205 LEU A O 1
ATOM 1692 N N . ASP A 1 206 ? 3.600 -8.088 1.051 1.00 66.94 206 ASP A N 1
ATOM 1693 C CA . ASP A 1 206 ? 4.324 -7.248 1.992 1.00 66.94 206 ASP A CA 1
ATOM 1694 C C . ASP A 1 206 ? 5.759 -7.786 2.057 1.00 66.94 206 ASP A C 1
ATOM 1696 O O . ASP A 1 206 ? 6.001 -8.832 2.652 1.00 66.94 206 ASP A O 1
ATOM 1700 N N . ARG A 1 207 ? 6.694 -7.144 1.344 1.00 54.81 207 ARG A N 1
ATOM 1701 C CA . ARG A 1 207 ? 8.107 -7.574 1.287 1.00 54.81 207 ARG A CA 1
ATOM 1702 C C . ARG A 1 207 ? 8.936 -7.085 2.482 1.00 54.81 207 ARG A C 1
ATOM 1704 O O . ARG A 1 207 ? 10.140 -7.318 2.507 1.00 54.81 207 ARG A O 1
ATOM 1711 N N . TRP A 1 208 ? 8.325 -6.387 3.439 1.00 43.53 208 TRP A N 1
ATOM 1712 C CA . TRP A 1 208 ? 9.026 -5.787 4.579 1.00 43.53 208 TRP A CA 1
ATOM 1713 C C . TRP A 1 208 ? 8.915 -6.611 5.872 1.00 43.53 208 TRP A C 1
ATOM 1715 O O . TRP A 1 208 ? 9.209 -6.088 6.948 1.00 43.53 208 TRP A O 1
ATOM 1725 N N . LYS A 1 209 ? 8.540 -7.892 5.763 1.00 39.75 209 LYS A N 1
ATOM 1726 C CA . LYS A 1 209 ? 8.597 -8.893 6.837 1.00 39.75 209 LYS A CA 1
ATOM 1727 C C . LYS A 1 209 ? 9.294 -10.158 6.369 1.00 39.75 209 LYS A C 1
ATOM 1729 O O . LYS A 1 209 ? 8.996 -10.595 5.234 1.00 39.75 209 LYS A O 1
#